Protein AF-A0A3S5ARD5-F1 (afdb_monomer)

Solvent-accessible surface area (backbone atoms only — not comparable to full-atom values): 13405 Å² total; per-residue (Å²): 135,85,82,78,73,79,81,74,81,62,77,73,68,58,65,66,54,53,50,47,58,31,56,73,57,83,89,44,84,92,66,52,84,82,78,75,82,65,41,85,52,69,66,63,54,49,28,42,64,69,63,38,54,71,58,52,51,53,54,30,70,78,40,63,69,52,39,75,36,33,35,54,47,79,44,77,78,36,85,78,63,41,27,34,43,33,42,39,22,26,59,50,38,49,14,44,74,58,67,28,58,68,46,34,48,52,34,47,77,70,63,33,62,57,70,47,63,25,36,43,33,42,39,34,52,43,101,84,52,44,48,38,39,36,41,35,39,33,38,31,57,51,40,52,40,57,41,64,74,72,48,57,70,65,61,43,49,51,45,51,48,49,41,53,79,63,68,60,66,53,69,48,63,45,60,35,40,39,34,43,24,30,40,93,53,78,71,45,61,48,79,47,80,25,76,17,45,59,54,46,31,52,59,56,41,67,74,48,60,78,87,55,31,63,61,49,53,51,51,51,51,53,49,59,65,26,57,80,73,72,42,58,70,63,65,66,73,74,114

pLDDT: mean 87.44, std 14.21, range [32.16, 97.94]

Foldseek 3Di:
DDPPPPPPPPPPDDVVVVVCVLQVDDDDPVFDDDDDDADADVPLLVCLLVVVLVVVVVVCVVPVCLLLGWYKDKDWPDVVQTKIKMKIDGQLLSNLLSLPLNSNLSSLVSPRDQQRKMWIWIWTQDPPFGIKIKIKIWGSLLSLLVCLVPPDLVSSLSSLVSCLVSVDDQQDKIKMKIWMGIPPDHIHIDIDIDRGNLSSSLVSLVPDPPVCSVVSNVSSVVSVVCSVVVNSVVVVVVD

Secondary structure (DSSP, 8-state):
--------------HHHHHHHHH-S---TTTS--PPPEE--HHHHHHHHTT-HHHHHHHHHH-GGGGT-EEEEEEEEEETTEEEEEEEE-HHHHHHHTT-HHHHHHHHHTT--TTSEEEEEEEEEETTTEEEEEEEEEEGGGGHHHHHHHS-HHHHHHHHHHHHHTT--TTS-EEEEEEEEESSSPPEEEEEEESSHHHHHHHHHTTS-TTTHHHHHHHHHHHHHHHHTT-GGGGTTT-

Structure (mmCIF, N/CA/C/O backbone):
data_AF-A0A3S5ARD5-F1
#
_entry.id   AF-A0A3S5ARD5-F1
#
loop_
_atom_site.group_PDB
_atom_site.id
_atom_site.type_symbol
_atom_site.label_atom_id
_atom_site.label_alt_id
_atom_site.label_comp_id
_atom_site.label_asym_id
_atom_site.label_entity_id
_atom_site.label_seq_id
_atom_site.pdbx_PDB_ins_code
_atom_site.Cartn_x
_atom_site.Cartn_y
_atom_site.Cartn_z
_atom_site.occupancy
_atom_site.B_iso_or_equiv
_atom_site.auth_seq_id
_atom_site.auth_comp_id
_atom_site.auth_asym_id
_atom_site.auth_atom_id
_atom_site.pdbx_PDB_model_num
ATOM 1 N N . MET A 1 1 ? -17.464 29.770 -29.093 1.00 32.81 1 MET A N 1
ATOM 2 C CA . MET A 1 1 ? -16.137 29.216 -29.424 1.00 32.81 1 MET A CA 1
ATOM 3 C C . MET A 1 1 ? -15.851 28.100 -28.438 1.00 32.81 1 MET A C 1
ATOM 5 O O . MET A 1 1 ? -15.534 28.380 -27.293 1.00 32.81 1 MET A O 1
ATOM 9 N N . ALA A 1 2 ? -16.093 26.855 -28.845 1.00 32.97 2 ALA A N 1
ATOM 10 C CA . ALA A 1 2 ? -15.726 25.688 -28.056 1.00 32.97 2 ALA A CA 1
ATOM 11 C C . ALA A 1 2 ? -14.241 25.420 -28.314 1.00 32.97 2 ALA A C 1
ATOM 13 O O . ALA A 1 2 ? -13.873 25.007 -29.413 1.00 32.97 2 ALA A O 1
ATOM 14 N N . SER A 1 3 ? -13.385 25.718 -27.339 1.00 32.53 3 SER A N 1
ATOM 15 C CA . SER A 1 3 ? -12.008 25.238 -27.344 1.00 32.53 3 SER A CA 1
ATOM 16 C C . SER A 1 3 ? -12.061 23.727 -27.149 1.00 32.53 3 SER A C 1
ATOM 18 O O . SER A 1 3 ? -12.238 23.209 -26.049 1.00 32.53 3 SER A O 1
ATOM 20 N N . HIS A 1 4 ? -11.996 23.024 -28.274 1.00 33.12 4 HIS A N 1
ATOM 21 C CA . HIS A 1 4 ? -11.805 21.591 -28.350 1.00 33.12 4 HIS A CA 1
ATOM 22 C C . HIS A 1 4 ? -10.508 21.267 -27.597 1.00 33.12 4 HIS A C 1
ATOM 24 O O . HIS A 1 4 ? -9.418 21.514 -28.103 1.00 33.12 4 HIS A O 1
ATOM 30 N N . ILE A 1 5 ? -10.622 20.802 -26.349 1.00 35.12 5 ILE A N 1
ATOM 31 C CA . ILE A 1 5 ? -9.492 20.213 -25.632 1.00 35.12 5 ILE A CA 1
ATOM 32 C C . ILE A 1 5 ? -9.172 18.940 -26.415 1.00 35.12 5 ILE A C 1
ATOM 34 O O . ILE A 1 5 ? -10.041 18.063 -26.480 1.00 35.12 5 ILE A O 1
ATOM 38 N N . PRO A 1 6 ? -7.997 18.822 -27.054 1.00 32.91 6 PRO A N 1
ATOM 39 C CA . PRO A 1 6 ? -7.652 17.600 -27.743 1.00 32.91 6 PRO A CA 1
ATOM 40 C C . PRO A 1 6 ? -7.584 16.508 -26.686 1.00 32.91 6 PRO A C 1
ATOM 42 O O . PRO A 1 6 ? -6.733 16.517 -25.797 1.00 32.91 6 PRO A O 1
ATOM 45 N N . VAL A 1 7 ? -8.510 15.564 -26.779 1.00 40.81 7 VAL A N 1
ATOM 46 C CA . VAL A 1 7 ? -8.371 14.258 -26.158 1.00 40.81 7 VAL A CA 1
ATOM 47 C C . VAL A 1 7 ? -7.257 13.556 -26.929 1.00 40.81 7 VAL A C 1
ATOM 49 O O . VAL A 1 7 ? -7.507 12.766 -27.833 1.00 40.81 7 VAL A O 1
ATOM 52 N N . THR A 1 8 ? -6.000 13.849 -26.602 1.00 32.16 8 THR A N 1
ATOM 53 C CA . THR A 1 8 ? -4.888 12.961 -26.943 1.00 32.16 8 THR A CA 1
ATOM 54 C C . THR A 1 8 ? -4.911 11.813 -25.943 1.00 32.16 8 THR A C 1
ATOM 56 O O . THR A 1 8 ? -4.085 11.720 -25.041 1.00 32.16 8 THR A O 1
ATOM 59 N N . HIS A 1 9 ? -5.923 10.951 -26.086 1.00 35.69 9 HIS A N 1
ATOM 60 C CA . HIS A 1 9 ? -5.897 9.586 -25.578 1.00 35.69 9 HIS A CA 1
ATOM 61 C C . HIS A 1 9 ? -4.819 8.838 -26.368 1.00 35.69 9 HIS A C 1
ATOM 63 O O . HIS A 1 9 ? -5.089 8.142 -27.340 1.00 35.69 9 HIS A O 1
ATOM 69 N N . ILE A 1 10 ? -3.575 8.997 -25.949 1.00 35.94 10 ILE A N 1
ATOM 70 C CA . ILE A 1 10 ? -2.625 7.901 -26.019 1.00 35.94 10 ILE A CA 1
ATOM 71 C C . ILE A 1 10 ? -2.417 7.583 -24.545 1.00 35.94 10 ILE A C 1
ATOM 73 O O . ILE A 1 10 ? -1.788 8.390 -23.860 1.00 35.94 10 ILE A O 1
ATOM 77 N N . PRO A 1 11 ? -3.021 6.507 -23.996 1.00 43.03 11 PRO A N 1
ATOM 78 C CA . PRO A 1 11 ? -2.524 5.984 -22.738 1.00 43.03 11 PRO A CA 1
ATOM 79 C C . PRO A 1 11 ? -1.036 5.814 -22.969 1.00 43.03 11 PRO A C 1
ATOM 81 O O . PRO A 1 11 ? -0.635 5.139 -23.922 1.00 43.03 11 PRO A O 1
ATOM 84 N N . TRP A 1 12 ? -0.246 6.512 -22.168 1.00 45.81 12 TRP A N 1
ATOM 85 C CA . TRP A 1 12 ? 1.164 6.239 -22.108 1.00 45.81 12 TRP A CA 1
ATOM 86 C C . TRP A 1 12 ? 1.373 4.734 -22.046 1.00 45.81 12 TRP A C 1
ATOM 88 O O . TRP A 1 12 ? 0.593 4.001 -21.430 1.00 45.81 12 TRP A O 1
ATOM 98 N N . SER A 1 13 ? 2.338 4.326 -22.858 1.00 53.84 13 SER A N 1
ATOM 99 C CA . SER A 1 13 ? 2.822 2.981 -23.095 1.00 53.84 13 SER A CA 1
ATOM 100 C C . SER A 1 13 ? 2.537 2.049 -21.928 1.00 53.84 13 SER A C 1
ATOM 102 O O . SER A 1 13 ? 2.761 2.382 -20.766 1.00 53.84 13 SER A O 1
ATOM 104 N N . ASN A 1 14 ? 2.009 0.866 -22.253 1.00 74.19 14 ASN A N 1
ATOM 105 C CA . ASN A 1 14 ? 1.786 -0.195 -21.283 1.00 74.19 14 ASN A CA 1
ATOM 106 C C . ASN A 1 14 ? 3.002 -0.247 -20.343 1.00 74.19 14 ASN A C 1
ATOM 108 O O . ASN A 1 14 ? 4.120 -0.416 -20.824 1.00 74.19 14 ASN A O 1
ATOM 112 N N . VAL A 1 15 ? 2.806 -0.055 -19.034 1.00 82.62 15 VAL A N 1
ATOM 113 C CA . VAL A 1 15 ? 3.904 0.028 -18.054 1.00 82.62 15 VAL A CA 1
ATOM 114 C C . VAL A 1 15 ? 4.835 -1.173 -18.199 1.00 82.62 15 VAL A C 1
ATOM 116 O O . VAL A 1 15 ? 6.051 -1.046 -18.092 1.00 82.62 15 VAL A O 1
ATOM 119 N N . HIS A 1 16 ? 4.277 -2.332 -18.554 1.00 86.62 16 HIS A N 1
ATOM 120 C CA . HIS A 1 16 ? 5.038 -3.537 -18.869 1.00 86.62 16 HIS A CA 1
ATOM 121 C C . HIS A 1 16 ? 5.975 -3.375 -20.071 1.00 86.62 16 HIS A C 1
ATOM 123 O O . HIS A 1 16 ? 7.103 -3.857 -20.024 1.00 86.62 16 HIS A O 1
ATOM 129 N N . GLN A 1 17 ? 5.540 -2.693 -21.133 1.00 86.19 17 GLN A N 1
ATOM 130 C CA . GLN A 1 17 ? 6.369 -2.380 -22.300 1.00 86.19 17 GLN A CA 1
ATOM 131 C C . GLN A 1 17 ? 7.499 -1.411 -21.941 1.00 86.19 17 GLN A C 1
ATOM 133 O O . GLN A 1 17 ? 8.633 -1.666 -22.329 1.00 86.19 17 GLN A O 1
ATOM 138 N N . GLU A 1 18 ? 7.231 -0.356 -21.167 1.00 85.12 18 GLU A N 1
ATOM 139 C CA . GLU A 1 18 ? 8.267 0.594 -20.720 1.00 85.12 18 GLU A CA 1
ATOM 140 C C . GLU A 1 18 ? 9.302 -0.063 -19.809 1.00 85.12 18 GLU A C 1
ATOM 142 O O . GLU A 1 18 ? 10.505 0.158 -19.959 1.00 85.12 18 GLU A O 1
ATOM 147 N N . ILE A 1 19 ? 8.847 -0.914 -18.889 1.00 88.94 19 ILE A N 1
ATOM 148 C CA . ILE A 1 19 ? 9.723 -1.695 -18.016 1.00 88.94 19 ILE A CA 1
ATOM 149 C C . ILE A 1 19 ? 10.565 -2.661 -18.854 1.00 88.94 19 ILE A C 1
ATOM 151 O O . ILE A 1 19 ? 11.777 -2.736 -18.663 1.00 88.94 19 ILE A O 1
ATOM 155 N N . ALA A 1 20 ? 9.957 -3.383 -19.801 1.00 88.00 20 ALA A N 1
ATOM 156 C CA . ALA A 1 20 ? 10.676 -4.310 -20.674 1.00 88.00 20 ALA A CA 1
ATOM 157 C C . ALA A 1 20 ? 11.699 -3.581 -21.560 1.00 88.00 20 ALA A C 1
ATOM 159 O O . ALA A 1 20 ? 12.845 -4.021 -21.687 1.00 88.00 20 ALA A O 1
ATOM 160 N N . PHE A 1 21 ? 11.314 -2.431 -22.116 1.00 86.19 21 PHE A N 1
ATOM 161 C CA . PHE A 1 21 ? 12.202 -1.568 -22.880 1.00 86.19 21 PHE A CA 1
ATOM 162 C C . PHE A 1 21 ? 13.372 -1.087 -22.017 1.00 86.19 21 PHE A C 1
ATOM 164 O O . PHE A 1 21 ? 14.526 -1.322 -22.374 1.00 86.19 21 PHE A O 1
ATOM 171 N N . SER A 1 22 ? 13.107 -0.511 -20.846 1.00 86.50 22 SER A N 1
ATOM 172 C CA . SER A 1 22 ? 14.145 0.003 -19.942 1.00 86.50 22 SER A CA 1
ATOM 173 C C . SER A 1 22 ? 15.067 -1.100 -19.418 1.00 86.50 22 SER A C 1
ATOM 175 O O . SER A 1 22 ? 16.264 -0.874 -19.264 1.00 86.50 22 SER A O 1
ATOM 177 N N . ARG A 1 23 ? 14.550 -2.321 -19.222 1.00 88.19 23 ARG A N 1
ATOM 178 C CA . ARG A 1 23 ? 15.345 -3.493 -18.824 1.00 88.19 23 ARG A CA 1
ATOM 179 C C . ARG A 1 23 ? 16.340 -3.916 -19.904 1.00 88.19 23 ARG A C 1
ATOM 181 O O . ARG A 1 23 ? 17.471 -4.257 -19.587 1.00 88.19 23 ARG A O 1
ATOM 188 N N . GLY A 1 24 ? 15.916 -3.938 -21.169 1.00 85.75 24 GLY A N 1
ATOM 189 C CA . GLY A 1 24 ? 16.772 -4.264 -22.319 1.00 85.75 24 GLY A CA 1
ATOM 190 C C . GLY A 1 24 ? 17.384 -5.661 -22.362 1.00 85.75 24 GLY A C 1
ATOM 191 O O . GLY A 1 24 ? 18.254 -5.915 -23.191 1.00 85.75 24 GLY A O 1
ATOM 192 N N . ARG A 1 25 ? 16.888 -6.564 -21.518 1.00 88.81 25 ARG A N 1
ATOM 193 C CA . ARG A 1 25 ? 17.174 -7.999 -21.507 1.00 88.81 25 ARG A CA 1
ATOM 194 C C . ARG A 1 25 ? 15.902 -8.770 -21.155 1.00 88.81 25 ARG A C 1
ATOM 196 O O . ARG A 1 25 ? 14.906 -8.172 -20.738 1.00 88.81 25 ARG A O 1
ATOM 203 N N . GLU A 1 26 ? 15.959 -10.089 -21.282 1.00 89.06 26 GLU A N 1
ATOM 204 C CA . GLU A 1 26 ? 14.899 -10.981 -20.808 1.00 89.06 26 GLU A CA 1
ATOM 205 C C . GLU A 1 26 ? 14.661 -10.829 -19.297 1.00 89.06 26 GLU A C 1
ATOM 207 O O . GLU A 1 26 ? 15.547 -10.406 -18.545 1.00 89.06 26 GLU A O 1
ATOM 212 N N . PHE A 1 27 ? 13.434 -11.132 -18.871 1.00 89.69 27 PHE A N 1
ATOM 213 C CA . PHE A 1 27 ? 13.030 -11.101 -17.468 1.00 89.69 27 PHE A CA 1
ATOM 214 C C . PHE A 1 27 ? 13.767 -12.186 -16.673 1.00 89.69 27 PHE A C 1
ATOM 216 O O . PHE A 1 27 ? 13.851 -13.328 -17.113 1.00 89.69 27 PHE A O 1
ATOM 223 N N . ASN A 1 28 ? 14.278 -11.827 -15.501 1.00 89.62 28 ASN A N 1
ATOM 224 C CA . ASN A 1 28 ? 14.911 -12.735 -14.555 1.00 89.62 28 ASN A CA 1
ATOM 225 C C . ASN A 1 28 ? 14.084 -12.755 -13.264 1.00 89.62 28 ASN A C 1
ATOM 227 O O . ASN A 1 28 ? 14.083 -11.772 -12.528 1.00 89.62 28 ASN A O 1
ATOM 231 N N . GLU A 1 29 ? 13.423 -13.877 -12.983 1.00 86.81 29 GLU A N 1
ATOM 232 C CA . GLU A 1 29 ? 12.551 -14.067 -11.813 1.00 86.81 29 GLU A CA 1
ATOM 233 C C . GLU A 1 29 ? 13.253 -13.850 -10.462 1.00 86.81 29 GLU A C 1
ATOM 235 O O . GLU A 1 29 ? 12.607 -13.440 -9.499 1.00 86.81 29 GLU A O 1
ATOM 240 N N . GLU A 1 30 ? 14.566 -14.076 -10.379 1.00 83.88 30 GLU A N 1
ATOM 241 C CA . GLU A 1 30 ? 15.331 -13.917 -9.137 1.00 83.88 30 GLU A CA 1
ATOM 242 C C . GLU A 1 30 ? 15.678 -12.452 -8.838 1.00 83.88 30 GLU A C 1
ATOM 244 O O . GLU A 1 30 ? 15.882 -12.080 -7.681 1.00 83.88 30 GLU A O 1
ATOM 249 N N . MET A 1 31 ? 15.755 -11.608 -9.872 1.00 84.62 31 MET A N 1
ATOM 250 C CA . MET A 1 31 ? 16.228 -10.223 -9.762 1.00 84.62 31 MET A CA 1
ATOM 251 C C . MET A 1 31 ? 15.124 -9.194 -10.008 1.00 84.62 31 MET A C 1
ATOM 253 O O . MET A 1 31 ? 15.117 -8.133 -9.382 1.00 84.62 31 MET A O 1
ATOM 257 N N . ASP A 1 32 ? 14.226 -9.470 -10.950 1.00 91.38 32 ASP A N 1
ATOM 258 C CA . ASP A 1 32 ? 13.283 -8.495 -11.474 1.00 91.38 32 ASP A CA 1
ATOM 259 C C . ASP A 1 32 ? 11.969 -8.491 -10.692 1.00 91.38 32 ASP A C 1
ATOM 261 O O . ASP A 1 32 ? 11.397 -9.525 -10.347 1.00 91.38 32 ASP A O 1
ATOM 265 N N . ILE A 1 33 ? 11.443 -7.291 -10.458 1.00 94.38 33 ILE A N 1
ATOM 266 C CA . ILE A 1 33 ? 10.122 -7.120 -9.865 1.00 94.38 33 ILE A CA 1
ATOM 267 C C . ILE A 1 33 ? 9.074 -7.360 -10.958 1.00 94.38 33 ILE A C 1
ATOM 269 O O . ILE A 1 33 ? 8.995 -6.624 -11.947 1.00 94.38 33 ILE A O 1
ATOM 273 N N . ALA A 1 34 ? 8.253 -8.393 -10.772 1.00 91.88 34 ALA A N 1
ATOM 274 C CA . ALA A 1 34 ? 7.089 -8.657 -11.609 1.00 91.88 34 ALA A CA 1
ATOM 275 C C . ALA A 1 34 ? 5.940 -7.722 -11.210 1.00 91.88 34 ALA A C 1
ATOM 277 O O . ALA A 1 34 ? 5.278 -7.931 -10.195 1.00 91.88 34 ALA A O 1
ATOM 278 N N . VAL A 1 35 ? 5.694 -6.688 -12.013 1.00 92.88 35 VAL A N 1
ATOM 279 C CA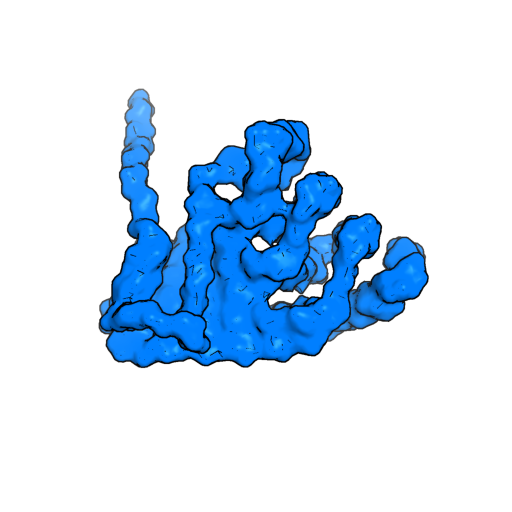 . VAL A 1 35 ? 4.502 -5.844 -11.854 1.00 92.88 35 VAL A CA 1
ATOM 280 C C . VAL A 1 35 ? 3.263 -6.674 -12.228 1.00 92.88 35 VAL A C 1
ATOM 282 O O . VAL A 1 35 ? 3.302 -7.395 -13.224 1.00 92.88 35 VAL A O 1
ATOM 285 N N . PRO A 1 36 ? 2.160 -6.622 -11.467 1.00 93.44 36 PRO A N 1
ATOM 286 C CA . PRO A 1 36 ? 0.968 -7.409 -11.758 1.00 93.44 36 PRO A CA 1
ATOM 287 C C . PRO A 1 36 ? 0.167 -6.829 -12.930 1.00 93.44 36 PRO A C 1
ATOM 289 O O . PRO A 1 36 ? 0.335 -5.678 -13.338 1.00 93.44 36 PRO A O 1
ATOM 292 N N . ASN A 1 37 ? -0.776 -7.618 -13.446 1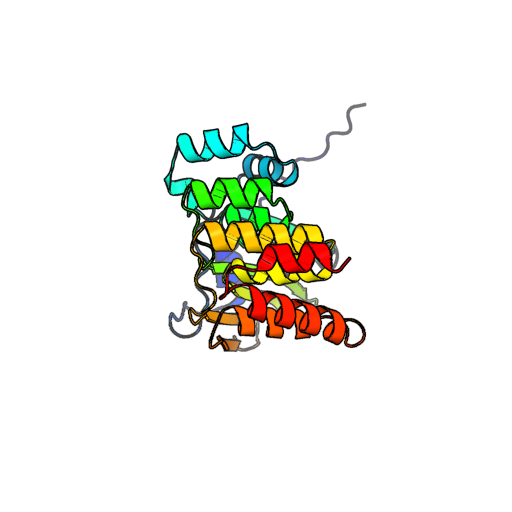.00 92.19 37 ASN A N 1
ATOM 293 C CA . ASN A 1 37 ? -1.820 -7.091 -14.325 1.00 92.19 37 ASN A CA 1
ATOM 294 C C . ASN A 1 37 ? -2.730 -6.144 -13.541 1.00 92.19 37 ASN A C 1
ATOM 296 O O . ASN A 1 37 ? -3.147 -6.464 -12.429 1.00 92.19 37 ASN A O 1
ATOM 300 N N . TYR A 1 38 ? -3.076 -5.011 -14.146 1.00 93.94 38 TYR A N 1
ATOM 301 C CA . TYR A 1 38 ? -3.842 -3.949 -13.502 1.00 93.94 38 TYR A CA 1
ATOM 302 C C . TYR A 1 38 ? -5.006 -3.469 -14.372 1.00 93.94 38 TYR A C 1
ATOM 304 O O . TYR A 1 38 ? -5.017 -3.633 -15.592 1.00 93.94 38 TYR A O 1
ATOM 312 N N . LEU A 1 39 ? -5.989 -2.844 -13.726 1.00 92.19 39 LEU A N 1
ATOM 313 C CA . LEU A 1 39 ? -7.115 -2.174 -14.363 1.00 92.19 39 LEU A CA 1
ATOM 314 C C . LEU A 1 39 ? -6.939 -0.656 -14.321 1.00 92.19 39 LEU A C 1
ATOM 316 O O . LEU A 1 39 ? -6.492 -0.087 -13.326 1.00 92.19 39 LEU A O 1
ATOM 320 N N . VAL A 1 40 ? -7.363 0.016 -15.389 1.00 92.00 40 VAL A N 1
ATOM 321 C CA . VAL A 1 40 ? -7.468 1.478 -15.424 1.00 92.00 40 VAL A CA 1
ATOM 322 C C . VAL A 1 40 ? -8.932 1.852 -15.220 1.00 92.00 40 VAL A C 1
ATOM 324 O O . VAL A 1 40 ? -9.706 1.930 -16.170 1.00 92.00 40 VAL A O 1
ATOM 327 N N . ASP A 1 41 ? -9.322 2.075 -13.967 1.00 93.50 41 ASP A N 1
ATOM 328 C CA . ASP A 1 41 ? -10.678 2.498 -13.610 1.00 93.50 41 ASP A CA 1
ATOM 329 C C . ASP A 1 41 ? -10.618 3.712 -12.679 1.00 93.50 41 ASP A C 1
ATOM 331 O O . ASP A 1 41 ? -10.617 3.614 -11.455 1.00 93.50 41 ASP A O 1
ATOM 335 N N . ARG A 1 42 ? -10.564 4.909 -13.269 1.00 91.88 42 ARG A N 1
ATOM 336 C CA . ARG A 1 42 ? -10.497 6.155 -12.490 1.00 91.88 42 ARG A CA 1
ATOM 337 C C . ARG A 1 42 ? -11.766 6.421 -11.676 1.00 91.88 42 ARG A C 1
ATOM 339 O O . ARG A 1 42 ? -11.710 7.201 -10.731 1.00 91.88 42 ARG A O 1
ATOM 346 N N . ARG A 1 43 ? -12.909 5.813 -12.022 1.00 95.56 43 ARG A N 1
ATOM 347 C CA . ARG A 1 43 ? -14.183 6.071 -11.330 1.00 95.56 43 ARG A CA 1
ATOM 348 C C . ARG A 1 43 ? -14.195 5.430 -9.953 1.00 95.56 43 ARG A C 1
ATOM 350 O O . ARG A 1 43 ? -14.601 6.088 -8.997 1.00 95.56 43 ARG A O 1
ATOM 357 N N . ILE A 1 44 ? -13.728 4.185 -9.840 1.00 97.25 44 ILE A N 1
ATOM 358 C CA . ILE A 1 44 ? -13.610 3.537 -8.529 1.00 97.25 44 ILE A CA 1
ATOM 359 C C . ILE A 1 44 ? -12.567 4.246 -7.658 1.00 97.25 44 ILE A C 1
ATOM 361 O O . ILE A 1 44 ? -12.847 4.513 -6.494 1.00 97.25 44 ILE A O 1
ATOM 365 N N . LEU A 1 45 ? -11.436 4.678 -8.232 1.00 97.12 45 LEU A N 1
ATOM 366 C CA . LEU A 1 45 ? -10.419 5.433 -7.488 1.00 97.12 45 LEU A CA 1
ATOM 367 C C . LEU A 1 45 ? -10.947 6.786 -6.987 1.00 97.12 45 LEU A C 1
ATOM 369 O O . LEU A 1 45 ? -10.800 7.096 -5.808 1.00 97.12 45 LEU A O 1
ATOM 373 N N . LYS A 1 46 ? -11.651 7.552 -7.833 1.00 96.81 46 LYS A N 1
ATOM 374 C CA . LYS A 1 46 ? -12.329 8.788 -7.401 1.00 96.81 46 LYS A CA 1
ATOM 375 C C . LYS A 1 46 ? -13.411 8.534 -6.355 1.00 96.81 46 LYS A C 1
ATOM 377 O O . LYS A 1 46 ? -13.614 9.366 -5.481 1.00 96.81 46 LYS A O 1
ATOM 382 N N . SER A 1 47 ? -14.097 7.396 -6.421 1.00 97.56 47 SER A N 1
ATOM 383 C CA . SER A 1 47 ? -15.088 7.034 -5.403 1.00 97.56 47 SER A CA 1
ATOM 384 C C . SER A 1 47 ? -14.439 6.792 -4.042 1.00 97.56 47 SER A C 1
ATOM 386 O O . SER A 1 47 ? -15.042 7.144 -3.037 1.00 97.56 47 SER A O 1
ATOM 388 N N . ILE A 1 48 ? -13.214 6.259 -3.997 1.00 97.62 48 ILE A N 1
ATOM 389 C CA . ILE A 1 48 ? -12.429 6.153 -2.758 1.00 97.62 48 ILE A CA 1
ATOM 390 C C . ILE A 1 48 ? -11.996 7.539 -2.271 1.00 97.62 48 ILE A C 1
ATOM 392 O O . ILE A 1 48 ? -12.220 7.862 -1.111 1.00 97.62 48 ILE A O 1
ATOM 396 N N . GLU A 1 49 ? -11.429 8.366 -3.153 1.00 95.62 49 GLU A N 1
ATOM 397 C CA . GLU A 1 49 ? -10.964 9.724 -2.818 1.00 95.62 49 GLU A CA 1
ATOM 398 C C . GLU A 1 49 ? -12.075 10.604 -2.224 1.00 95.62 49 GLU A C 1
ATOM 400 O O . GLU A 1 49 ? -11.832 11.368 -1.297 1.00 95.62 49 GLU A O 1
ATOM 405 N N . PHE A 1 50 ? -13.304 10.477 -2.733 1.00 96.31 50 PHE A N 1
ATOM 406 C CA . PHE A 1 50 ? -14.471 11.222 -2.252 1.00 96.31 50 PHE A CA 1
ATOM 407 C C . PHE A 1 50 ? -15.354 10.432 -1.272 1.00 96.31 50 PHE A C 1
ATOM 409 O O . PHE A 1 50 ? -16.485 10.839 -1.011 1.00 96.31 50 PHE A O 1
ATOM 416 N N . THR A 1 51 ? -14.878 9.292 -0.760 1.00 94.06 51 THR A N 1
ATOM 417 C CA . THR A 1 51 ? -15.580 8.454 0.231 1.00 94.06 51 THR A CA 1
ATOM 418 C C . THR A 1 51 ? -17.017 8.077 -0.191 1.00 94.06 51 THR A C 1
ATOM 420 O O . THR A 1 51 ? -17.942 7.990 0.615 1.00 94.06 51 THR A O 1
ATOM 423 N N . ASN A 1 52 ? -17.240 7.805 -1.480 1.00 97.38 52 ASN A N 1
ATOM 424 C CA . ASN A 1 52 ? -18.501 7.262 -1.991 1.00 97.38 52 ASN A CA 1
ATOM 425 C C . ASN A 1 52 ? -18.575 5.744 -1.743 1.00 97.38 52 ASN A C 1
ATOM 427 O O . ASN A 1 52 ? -18.422 4.924 -2.654 1.00 97.38 52 ASN A O 1
ATOM 431 N N . LEU A 1 53 ? -18.808 5.380 -0.481 1.00 97.81 53 LEU A N 1
ATOM 432 C CA . LEU A 1 53 ? -18.805 3.997 0.006 1.00 97.81 53 LEU A CA 1
ATOM 433 C C . LEU A 1 53 ? -19.825 3.106 -0.712 1.00 97.81 53 LEU A C 1
ATOM 435 O O . LEU A 1 53 ? -19.512 1.967 -1.048 1.00 97.81 53 LEU A O 1
ATOM 439 N N . ALA A 1 54 ? -21.010 3.641 -1.022 1.00 97.88 54 ALA A N 1
ATOM 440 C CA . ALA A 1 54 ? -22.062 2.902 -1.717 1.00 97.88 54 ALA A CA 1
ATOM 441 C C . ALA A 1 54 ? -21.620 2.450 -3.118 1.00 97.88 54 ALA A C 1
ATOM 443 O O . ALA A 1 54 ? -21.923 1.333 -3.543 1.00 97.88 54 ALA A O 1
ATOM 444 N N . TYR A 1 55 ? -20.871 3.297 -3.835 1.00 97.94 55 TYR A N 1
ATOM 445 C CA . TYR A 1 55 ? -20.310 2.914 -5.127 1.00 97.94 55 TYR A CA 1
ATOM 446 C C . TYR A 1 55 ? -19.236 1.833 -4.972 1.00 97.94 55 TYR A C 1
ATOM 448 O O . TYR A 1 55 ? -19.248 0.865 -5.731 1.00 97.94 55 TYR A O 1
ATOM 456 N N . ILE A 1 56 ? -18.336 1.970 -3.989 1.00 97.94 56 ILE A N 1
ATOM 457 C CA . ILE A 1 56 ? -17.261 0.997 -3.728 1.00 97.94 56 ILE A CA 1
ATOM 458 C C . ILE A 1 56 ? -17.852 -0.377 -3.402 1.00 97.94 56 ILE A C 1
ATOM 460 O O . ILE A 1 56 ? -17.492 -1.373 -4.029 1.00 97.94 56 ILE A O 1
ATOM 464 N N . GLU A 1 57 ? -18.811 -0.425 -2.478 1.00 97.75 57 GLU A N 1
ATOM 465 C CA . GLU A 1 57 ? -19.485 -1.657 -2.078 1.00 97.75 57 GLU A CA 1
ATOM 466 C C . GLU A 1 57 ? -20.207 -2.305 -3.265 1.00 97.75 57 GLU A C 1
ATOM 468 O O . GLU A 1 57 ? -20.012 -3.488 -3.547 1.00 97.75 57 GLU A O 1
ATOM 473 N N . ALA A 1 58 ? -20.989 -1.532 -4.028 1.00 97.62 58 ALA A N 1
ATOM 474 C CA . ALA A 1 58 ? -21.675 -2.042 -5.213 1.00 97.62 58 ALA A CA 1
ATOM 475 C C . ALA A 1 58 ? -20.693 -2.549 -6.284 1.00 97.62 58 ALA A C 1
ATOM 477 O O . ALA A 1 58 ? -20.981 -3.531 -6.974 1.00 97.62 58 ALA A O 1
ATOM 478 N N . TYR A 1 59 ? -19.538 -1.898 -6.432 1.00 97.12 59 TYR A N 1
ATOM 479 C CA . TYR A 1 59 ? -18.494 -2.278 -7.378 1.00 97.12 59 TYR A CA 1
ATOM 480 C C . TYR A 1 59 ? -17.853 -3.624 -7.020 1.00 97.12 59 TYR A C 1
ATOM 482 O O . TYR A 1 59 ? -17.718 -4.489 -7.890 1.00 97.12 59 TYR A O 1
ATOM 490 N N . VAL A 1 60 ? -17.507 -3.830 -5.745 1.00 96.50 60 VAL A N 1
ATOM 491 C CA . VAL A 1 60 ? -16.967 -5.109 -5.255 1.00 96.50 60 VAL A CA 1
ATOM 492 C C . VAL A 1 60 ? -18.049 -6.189 -5.266 1.00 96.50 60 VAL A C 1
ATOM 494 O O . VAL A 1 60 ? -17.797 -7.300 -5.716 1.00 96.50 60 VAL A O 1
ATOM 497 N N . LYS A 1 61 ? -19.295 -5.871 -4.899 1.00 95.44 61 LYS A N 1
ATOM 498 C CA . LYS A 1 61 ? -20.412 -6.829 -4.934 1.00 95.44 61 LYS A CA 1
ATOM 499 C C . LYS A 1 61 ? -20.688 -7.375 -6.338 1.00 95.44 61 LYS A C 1
ATOM 5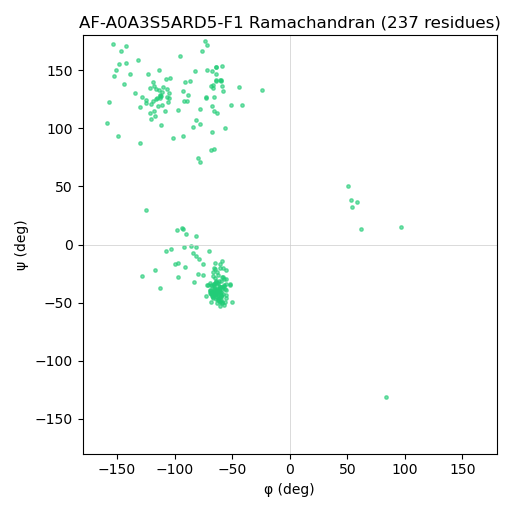01 O O . LYS A 1 61 ? -21.019 -8.548 -6.482 1.00 95.44 61 LYS A O 1
ATOM 506 N N . LYS A 1 62 ? -20.542 -6.546 -7.379 1.00 96.19 62 LYS A N 1
ATOM 507 C CA . LYS A 1 62 ? -20.685 -6.980 -8.783 1.00 96.19 62 LYS A CA 1
ATOM 508 C C . LYS A 1 62 ? -19.602 -7.972 -9.210 1.00 96.19 62 LYS A C 1
ATOM 510 O O . LYS A 1 62 ? -19.871 -8.837 -10.036 1.00 96.19 62 LYS A O 1
ATOM 515 N N . CYS A 1 63 ? -18.386 -7.837 -8.687 1.00 95.62 63 CYS A N 1
ATOM 516 C CA . CYS A 1 63 ? -17.285 -8.753 -8.960 1.00 95.62 63 CYS A CA 1
ATOM 517 C C . CYS A 1 63 ? -16.369 -8.822 -7.728 1.00 95.62 63 CYS A C 1
ATOM 519 O O . CYS A 1 63 ? -15.462 -7.997 -7.610 1.00 95.62 63 CYS A O 1
ATOM 521 N N . PRO A 1 64 ? -16.579 -9.797 -6.820 1.00 94.44 64 PRO A N 1
ATOM 522 C CA . PRO A 1 64 ? -15.849 -9.870 -5.550 1.00 94.44 64 PRO A CA 1
ATOM 523 C C . PRO A 1 64 ? -14.328 -9.922 -5.712 1.00 94.44 64 PRO A C 1
ATOM 525 O O . PRO A 1 64 ? -13.602 -9.362 -4.900 1.00 94.44 64 PRO A O 1
ATOM 528 N N . ALA A 1 65 ? -13.837 -10.494 -6.817 1.00 92.81 65 ALA A N 1
ATOM 529 C CA . ALA A 1 65 ? -12.413 -10.512 -7.152 1.00 92.81 65 ALA A CA 1
ATOM 530 C C . ALA A 1 65 ? -11.784 -9.107 -7.258 1.00 92.81 65 ALA A C 1
ATOM 532 O O . ALA A 1 65 ? -10.570 -8.980 -7.133 1.00 92.81 65 ALA A O 1
ATOM 533 N N . ASN A 1 66 ? -12.579 -8.048 -7.461 1.00 93.88 66 ASN A N 1
ATOM 534 C CA . ASN A 1 66 ? -12.092 -6.667 -7.487 1.00 93.88 66 ASN A CA 1
ATOM 535 C C . ASN A 1 66 ? -11.434 -6.226 -6.171 1.00 93.88 66 ASN A C 1
ATOM 537 O O . ASN A 1 66 ? -10.661 -5.273 -6.193 1.00 93.88 66 ASN A O 1
ATOM 541 N N . VAL A 1 67 ? -11.710 -6.908 -5.055 1.00 94.06 67 VAL A N 1
ATOM 542 C CA . VAL A 1 67 ? -11.115 -6.603 -3.746 1.00 94.06 67 VAL A CA 1
ATOM 543 C C . VAL A 1 67 ? -9.594 -6.823 -3.717 1.00 94.06 67 VAL A C 1
ATOM 545 O O . VAL A 1 67 ? -8.878 -6.070 -3.058 1.00 94.06 67 VAL A O 1
ATOM 548 N N . ASP A 1 68 ? -9.119 -7.799 -4.500 1.00 93.62 68 ASP A N 1
ATOM 549 C CA . ASP A 1 68 ? -7.713 -8.210 -4.614 1.00 93.62 68 ASP A CA 1
ATOM 550 C C . ASP A 1 68 ? -7.083 -7.765 -5.953 1.00 93.62 68 ASP A C 1
ATOM 552 O O . ASP A 1 68 ? -5.884 -7.940 -6.174 1.00 93.62 68 ASP A O 1
ATOM 556 N N . ARG A 1 69 ? -7.861 -7.193 -6.884 1.00 95.56 69 ARG A N 1
ATOM 557 C CA . ARG A 1 69 ? -7.332 -6.715 -8.172 1.00 95.56 69 ARG A CA 1
ATOM 558 C C . ARG A 1 69 ? -6.486 -5.462 -8.004 1.00 95.56 69 ARG A C 1
ATOM 560 O O . ARG A 1 69 ? -6.760 -4.620 -7.158 1.00 95.56 69 ARG A O 1
ATOM 567 N N . TYR A 1 70 ? -5.515 -5.316 -8.897 1.00 96.56 70 TYR A N 1
ATOM 568 C CA . TYR A 1 70 ? -4.680 -4.130 -8.999 1.00 96.56 70 TYR A CA 1
ATOM 569 C C . TYR A 1 70 ? -5.310 -3.064 -9.891 1.00 96.56 70 TYR A C 1
ATOM 571 O O . TYR A 1 70 ? -5.865 -3.364 -10.949 1.00 96.56 70 TYR A O 1
ATOM 579 N N . PHE A 1 71 ? -5.164 -1.811 -9.481 1.00 96.00 71 PHE A N 1
ATOM 580 C CA . PHE A 1 71 ? -5.617 -0.623 -10.189 1.00 96.00 71 PHE A CA 1
ATOM 581 C C . PHE A 1 71 ? -4.438 0.310 -10.424 1.00 96.00 71 PHE A C 1
ATOM 583 O O . PHE A 1 71 ? -3.529 0.381 -9.602 1.00 96.00 71 PHE A O 1
ATOM 590 N N . TYR A 1 72 ? -4.463 1.013 -11.547 1.00 94.62 72 TYR A N 1
ATOM 591 C CA . TYR A 1 72 ? -3.399 1.908 -11.984 1.00 94.62 72 TYR A CA 1
ATOM 592 C C . TYR A 1 72 ? -3.806 3.374 -11.832 1.00 94.62 72 TYR A C 1
ATOM 594 O O . TYR A 1 72 ? -4.890 3.782 -12.267 1.00 94.62 72 TYR A O 1
ATOM 602 N N . LEU A 1 73 ? -2.898 4.173 -11.276 1.00 93.50 73 LEU A N 1
ATOM 603 C CA . LEU A 1 73 ? -2.981 5.627 -11.240 1.00 93.50 73 LEU A CA 1
ATOM 604 C C . LEU A 1 73 ? -1.636 6.234 -11.631 1.00 93.50 73 LEU A C 1
ATOM 606 O O . LEU A 1 73 ? -0.613 5.894 -11.051 1.00 93.50 73 LEU A O 1
ATOM 610 N N . GLU A 1 74 ? -1.659 7.184 -12.557 1.00 91.62 74 GLU A N 1
ATOM 611 C CA . GLU A 1 74 ? -0.484 7.932 -13.001 1.00 91.62 74 GLU A CA 1
ATOM 612 C C . GLU A 1 74 ? -0.644 9.414 -12.688 1.00 91.62 74 GLU A C 1
ATOM 614 O O . GLU A 1 74 ? -1.710 9.996 -12.911 1.00 91.62 74 GLU A O 1
ATOM 619 N N . THR A 1 75 ? 0.434 10.012 -12.184 1.00 90.50 75 THR A N 1
ATOM 620 C CA . THR A 1 75 ? 0.530 11.438 -11.872 1.00 90.50 75 THR A CA 1
ATOM 621 C C . THR A 1 75 ? 1.804 12.011 -12.483 1.00 90.50 75 THR A C 1
ATOM 623 O O . THR A 1 75 ? 2.904 11.604 -12.115 1.00 90.50 75 THR A O 1
ATOM 626 N N . PHE A 1 76 ? 1.673 12.972 -13.398 1.00 86.69 76 PHE A N 1
ATOM 627 C CA . PHE A 1 76 ? 2.821 13.679 -13.971 1.00 86.69 76 PHE A CA 1
ATOM 628 C C . PHE A 1 76 ? 3.423 14.643 -12.949 1.00 86.69 76 PHE A C 1
ATOM 630 O O . PHE A 1 76 ? 2.716 15.479 -12.388 1.00 86.69 76 PHE A O 1
ATOM 637 N N . THR A 1 77 ? 4.730 14.531 -12.727 1.00 86.06 77 THR A N 1
ATOM 638 C CA . THR A 1 77 ? 5.505 15.429 -11.860 1.00 86.06 77 THR A CA 1
ATOM 639 C C . THR A 1 77 ? 6.208 16.520 -12.666 1.00 86.06 77 THR A C 1
ATOM 641 O O . THR A 1 77 ? 6.404 17.622 -12.162 1.00 86.06 77 THR A O 1
ATOM 644 N N . SER A 1 78 ? 6.532 16.254 -13.935 1.00 83.56 78 SER A N 1
ATOM 645 C CA . SER A 1 78 ? 7.072 17.235 -14.878 1.00 83.56 78 SER A CA 1
ATOM 646 C C . SER A 1 78 ? 6.712 16.854 -16.314 1.00 83.56 78 SER A C 1
ATOM 648 O O . SER A 1 78 ? 6.675 15.674 -16.655 1.00 83.56 78 SER A O 1
ATOM 650 N N . LEU A 1 79 ? 6.465 17.854 -17.166 1.00 81.06 79 LEU A N 1
ATOM 651 C CA . LEU A 1 79 ? 6.226 17.656 -18.603 1.00 81.06 79 LEU A CA 1
ATOM 652 C C . LEU A 1 79 ? 7.487 17.867 -19.457 1.00 81.06 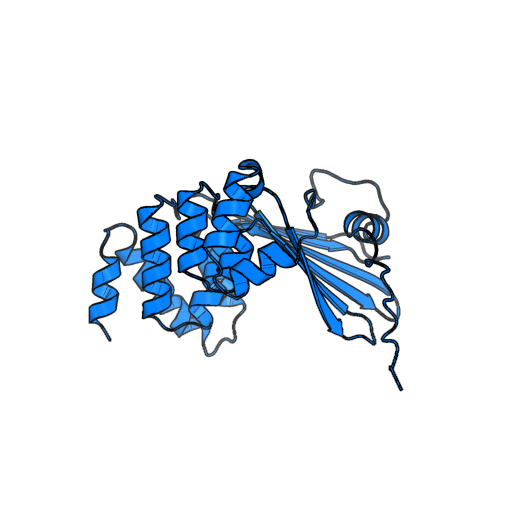79 LEU A C 1
ATOM 654 O O . LEU A 1 79 ? 7.514 17.469 -20.617 1.00 81.06 79 LEU A O 1
ATOM 658 N N . SER A 1 80 ? 8.528 18.500 -18.904 1.00 79.19 80 SER A N 1
ATOM 659 C CA . SER A 1 80 ? 9.787 18.769 -19.610 1.00 79.19 80 SER A CA 1
ATOM 660 C C . SER A 1 80 ? 10.947 19.007 -18.620 1.00 79.19 80 SER A C 1
ATOM 662 O O . SER A 1 80 ? 11.023 20.097 -18.055 1.00 79.19 80 SER A O 1
ATOM 664 N N . PRO A 1 81 ? 11.866 18.038 -18.417 1.00 76.56 81 PRO A N 1
ATOM 665 C CA . PRO A 1 81 ? 11.821 16.682 -18.960 1.00 76.56 81 PRO A CA 1
ATOM 666 C C . PRO A 1 81 ? 10.622 15.922 -18.398 1.00 76.56 81 PRO A C 1
ATOM 668 O O . PRO A 1 81 ? 10.127 16.229 -17.312 1.00 76.56 81 PRO A O 1
ATOM 671 N N . MET A 1 82 ? 10.127 14.958 -19.160 1.00 83.12 82 MET A N 1
ATOM 672 C CA . MET A 1 82 ? 8.928 14.236 -18.781 1.00 83.12 82 MET A CA 1
ATOM 673 C C . MET A 1 82 ? 9.220 13.279 -17.618 1.00 83.12 82 MET A C 1
ATOM 675 O O . MET A 1 82 ? 10.136 12.459 -17.703 1.00 83.12 82 MET A O 1
ATOM 679 N N . ALA A 1 83 ? 8.444 13.395 -16.545 1.00 86.44 83 ALA A N 1
ATOM 680 C CA . ALA A 1 83 ? 8.536 12.552 -15.362 1.00 86.44 83 ALA A CA 1
ATOM 681 C C . ALA A 1 83 ? 7.139 12.287 -14.790 1.00 86.44 83 ALA A C 1
ATOM 683 O O . ALA A 1 83 ? 6.298 13.192 -14.720 1.00 86.44 83 ALA A O 1
ATOM 684 N N . CYS A 1 84 ? 6.886 11.048 -14.380 1.00 90.00 84 CYS A N 1
ATOM 685 C CA . CYS A 1 84 ? 5.639 10.660 -13.741 1.00 90.00 84 CYS A CA 1
ATOM 686 C C . CYS A 1 84 ? 5.870 9.644 -12.622 1.00 90.00 84 CYS A C 1
ATOM 688 O O . CYS A 1 84 ? 6.854 8.903 -12.611 1.00 90.00 84 CYS A O 1
ATOM 690 N N . ASN A 1 85 ? 4.912 9.619 -11.701 1.00 93.44 85 ASN A N 1
ATOM 691 C CA . ASN A 1 85 ? 4.818 8.627 -10.648 1.00 93.44 85 ASN A CA 1
ATOM 692 C C . ASN A 1 85 ? 3.573 7.786 -10.915 1.00 93.44 85 ASN A C 1
ATOM 694 O O . ASN A 1 85 ? 2.466 8.312 -11.080 1.00 93.44 85 ASN A O 1
ATOM 698 N N . ILE A 1 86 ? 3.756 6.477 -10.937 1.00 94.69 86 ILE A N 1
ATOM 699 C CA . ILE A 1 86 ? 2.709 5.493 -11.167 1.00 94.69 86 ILE A CA 1
ATOM 700 C C . ILE A 1 86 ? 2.520 4.689 -9.884 1.00 94.69 86 ILE A C 1
ATOM 702 O O . ILE A 1 86 ? 3.479 4.200 -9.291 1.00 94.69 86 ILE A O 1
ATOM 706 N N . VAL A 1 87 ? 1.268 4.520 -9.472 1.00 96.00 87 VAL A N 1
ATOM 707 C CA . VAL A 1 87 ? 0.879 3.652 -8.361 1.00 96.00 87 VAL A CA 1
ATOM 708 C C . VAL A 1 87 ? 0.032 2.517 -8.909 1.00 96.00 87 VAL A C 1
ATOM 710 O O . VAL A 1 87 ? -0.978 2.752 -9.577 1.00 96.00 87 VAL A O 1
ATOM 713 N N . ILE A 1 88 ? 0.438 1.286 -8.608 1.00 97.06 88 ILE A N 1
ATOM 714 C CA . ILE A 1 88 ? -0.332 0.077 -8.882 1.00 97.06 88 ILE A CA 1
ATOM 715 C C . ILE A 1 88 ? -0.597 -0.625 -7.553 1.00 97.06 88 ILE A C 1
ATOM 717 O O . ILE A 1 88 ? 0.304 -1.192 -6.942 1.00 97.06 88 ILE A O 1
ATOM 721 N N . ALA A 1 89 ? -1.841 -0.583 -7.092 1.00 97.44 89 ALA A N 1
ATOM 722 C CA . ALA A 1 89 ? -2.248 -1.146 -5.806 1.00 97.44 89 ALA A CA 1
ATOM 723 C C . ALA A 1 89 ? -3.672 -1.702 -5.883 1.00 97.44 89 ALA A C 1
ATOM 725 O O . ALA A 1 89 ? -4.404 -1.417 -6.833 1.00 97.44 89 ALA A O 1
ATOM 726 N N . ASN A 1 90 ? -4.084 -2.489 -4.892 1.00 97.00 90 ASN A N 1
ATOM 727 C CA . ASN A 1 90 ? -5.498 -2.826 -4.738 1.00 97.00 90 ASN A CA 1
ATOM 728 C C . ASN A 1 90 ? -6.299 -1.624 -4.206 1.00 97.00 90 ASN A C 1
ATOM 730 O O . ASN A 1 90 ? -5.741 -0.576 -3.868 1.00 97.00 90 ASN A O 1
ATOM 734 N N . LEU A 1 91 ? -7.625 -1.768 -4.124 1.00 97.62 91 LEU A N 1
ATOM 735 C CA . LEU A 1 91 ? -8.496 -0.696 -3.626 1.00 97.62 91 LEU A CA 1
ATOM 736 C C . LEU A 1 91 ? -8.115 -0.250 -2.204 1.00 97.62 91 LEU A C 1
ATOM 738 O O . LEU A 1 91 ? -8.188 0.940 -1.908 1.00 97.62 91 LEU A O 1
ATOM 742 N N . LEU A 1 92 ? -7.665 -1.174 -1.345 1.00 97.62 92 LEU A N 1
ATOM 743 C CA . LEU A 1 92 ? -7.217 -0.853 0.015 1.00 97.62 92 LEU A CA 1
ATOM 744 C C . LEU A 1 92 ? -5.984 0.059 0.003 1.00 97.62 92 LEU A C 1
ATOM 746 O O . LEU A 1 92 ? -5.922 1.013 0.776 1.00 97.62 92 LEU A O 1
ATOM 750 N N . GLY A 1 93 ? -5.035 -0.181 -0.904 1.00 97.25 93 GLY A N 1
ATOM 751 C CA . GLY A 1 93 ? -3.876 0.692 -1.075 1.00 97.25 93 GLY A CA 1
ATOM 752 C C . GLY A 1 93 ? -4.262 2.104 -1.491 1.00 97.25 93 GLY A C 1
ATOM 753 O O . GLY A 1 93 ? -3.744 3.066 -0.929 1.00 97.25 93 GLY A O 1
ATOM 754 N N . PHE A 1 94 ? -5.240 2.254 -2.384 1.00 97.56 94 PHE A N 1
ATOM 755 C CA . PHE A 1 94 ? -5.770 3.578 -2.717 1.00 97.56 94 PHE A CA 1
ATOM 756 C C . PHE A 1 94 ? -6.536 4.223 -1.557 1.00 97.56 94 PHE A C 1
ATOM 758 O O . PHE A 1 94 ? -6.409 5.427 -1.357 1.00 97.56 94 PHE A O 1
ATOM 765 N N . ALA A 1 95 ? -7.271 3.450 -0.753 1.00 97.25 95 ALA A N 1
ATOM 766 C CA . ALA A 1 95 ? -7.938 3.973 0.440 1.00 97.25 95 ALA A CA 1
ATOM 767 C C . ALA A 1 95 ? -6.939 4.520 1.469 1.00 97.25 95 ALA A C 1
ATOM 769 O O . ALA A 1 95 ? -7.164 5.598 2.018 1.00 97.25 95 ALA A O 1
ATOM 770 N N . LEU A 1 96 ? -5.802 3.842 1.664 1.00 96.25 96 LEU A N 1
ATOM 771 C CA . LEU A 1 96 ? -4.708 4.341 2.501 1.00 96.25 96 LEU A CA 1
ATOM 772 C C . LEU A 1 96 ? -4.011 5.557 1.884 1.00 96.25 96 LEU A C 1
ATOM 774 O O . LEU A 1 96 ? -3.755 6.530 2.588 1.00 96.25 96 LEU A O 1
ATOM 778 N N . LEU A 1 97 ? -3.747 5.540 0.573 1.00 94.81 97 LEU A N 1
ATOM 779 C CA . LEU A 1 97 ? -3.113 6.657 -0.136 1.00 94.81 97 LEU A CA 1
ATOM 780 C C . LEU A 1 97 ? -3.949 7.944 -0.045 1.00 94.81 97 LEU A C 1
ATOM 782 O O . LEU A 1 97 ? -3.398 9.028 0.156 1.00 94.81 97 LEU A O 1
ATOM 786 N N . TYR A 1 98 ? -5.272 7.816 -0.167 1.00 95.00 98 TYR A N 1
ATOM 787 C CA . TYR A 1 98 ? -6.231 8.913 -0.017 1.00 95.00 98 TYR A CA 1
ATOM 788 C C . TYR A 1 98 ? -6.655 9.175 1.432 1.00 95.00 98 TYR A C 1
ATOM 790 O O . TYR A 1 98 ? -7.401 10.119 1.670 1.00 95.00 98 TYR A O 1
ATOM 798 N N . ARG A 1 99 ? -6.159 8.386 2.395 1.00 94.31 99 ARG A N 1
ATOM 799 C CA . ARG A 1 99 ? -6.411 8.542 3.838 1.00 94.31 99 ARG A CA 1
ATOM 800 C C . ARG A 1 99 ? -7.900 8.490 4.211 1.00 94.31 99 ARG A C 1
ATOM 802 O O . ARG A 1 99 ? -8.347 9.181 5.118 1.00 94.31 99 ARG A O 1
ATOM 809 N N . SER A 1 100 ? -8.667 7.648 3.519 1.00 94.94 100 SER A N 1
ATOM 810 C CA . SER A 1 100 ? -10.093 7.432 3.792 1.00 94.94 100 SER A CA 1
ATOM 811 C C . SER A 1 100 ? -10.271 6.253 4.753 1.00 94.94 100 SER A C 1
ATOM 813 O O . SER A 1 100 ? -10.318 5.095 4.328 1.00 94.94 100 SER A O 1
ATOM 815 N N . ASN A 1 101 ? -10.356 6.531 6.060 1.00 95.69 101 ASN A N 1
ATOM 816 C CA . ASN A 1 101 ? -10.528 5.502 7.096 1.00 95.69 101 ASN A CA 1
ATOM 817 C C . ASN A 1 101 ? -11.815 4.684 6.885 1.00 95.69 101 ASN A C 1
ATOM 819 O O . ASN A 1 101 ? -11.828 3.472 7.101 1.00 95.69 101 ASN A O 1
ATOM 823 N N . GLU A 1 102 ? -12.892 5.314 6.419 1.00 96.75 102 GLU A N 1
ATOM 824 C CA . GLU A 1 102 ? -14.163 4.649 6.141 1.00 96.75 102 GLU A CA 1
ATOM 825 C C . GLU A 1 102 ? -14.052 3.681 4.961 1.00 96.75 102 GLU A C 1
ATOM 827 O O . GLU A 1 102 ? -14.573 2.564 5.030 1.00 96.75 102 GLU A O 1
ATOM 832 N N . ALA A 1 103 ? -13.335 4.067 3.900 1.00 97.38 103 ALA A N 1
ATOM 833 C CA . ALA A 1 103 ? -13.070 3.173 2.780 1.00 97.38 103 ALA A CA 1
ATOM 834 C C . ALA A 1 103 ? -12.128 2.032 3.186 1.00 97.38 103 ALA A C 1
ATOM 836 O O . ALA A 1 103 ? -12.365 0.894 2.788 1.00 97.38 103 ALA A O 1
ATOM 837 N N . VAL A 1 104 ? -11.109 2.301 4.016 1.00 97.44 104 VAL A N 1
ATOM 838 C CA . VAL A 1 104 ? -10.244 1.257 4.591 1.00 97.44 104 VAL A CA 1
ATOM 839 C C . VAL A 1 104 ? -11.090 0.244 5.357 1.00 97.44 104 VAL A C 1
ATOM 841 O O . VAL A 1 104 ? -11.016 -0.949 5.070 1.00 97.44 104 VAL A O 1
ATOM 844 N N . LYS A 1 105 ? -11.946 0.709 6.274 1.00 97.44 105 LYS A N 1
ATOM 845 C CA . LYS A 1 105 ? -12.833 -0.156 7.058 1.00 97.44 105 LYS A CA 1
ATOM 846 C C . LYS A 1 105 ? -13.723 -1.015 6.160 1.00 97.44 105 LYS A C 1
ATOM 848 O O . LYS A 1 105 ? -13.766 -2.225 6.346 1.00 97.44 105 LYS A O 1
ATOM 853 N N . LEU A 1 106 ? -14.393 -0.409 5.178 1.00 97.62 106 LEU A N 1
ATOM 854 C CA . LEU A 1 106 ? -15.245 -1.131 4.229 1.00 97.62 106 LEU A CA 1
ATOM 855 C C . LEU A 1 106 ? -14.463 -2.189 3.437 1.00 97.62 106 LEU A C 1
ATOM 857 O O . LEU A 1 106 ? -14.931 -3.303 3.243 1.00 97.62 106 LEU A O 1
ATOM 861 N N . LEU A 1 107 ? -13.272 -1.860 2.947 1.00 97.38 107 LEU A N 1
ATOM 862 C CA . LEU A 1 107 ? -12.501 -2.785 2.119 1.00 97.38 107 LEU A CA 1
ATOM 863 C C . LEU A 1 107 ? -11.951 -3.960 2.932 1.00 97.38 107 LEU A C 1
ATOM 865 O O . LEU A 1 107 ? -11.936 -5.085 2.435 1.00 97.38 107 LEU A O 1
ATOM 869 N N . LEU A 1 108 ? -11.578 -3.736 4.194 1.00 96.50 108 LEU A N 1
ATOM 870 C CA . LEU A 1 108 ? -11.195 -4.812 5.110 1.00 96.50 108 LEU A CA 1
ATOM 871 C C . LEU A 1 108 ? -12.376 -5.737 5.426 1.00 96.50 108 LEU A C 1
ATOM 873 O O . LEU A 1 108 ? -12.210 -6.953 5.370 1.00 96.50 108 LEU A O 1
ATOM 877 N N . THR A 1 109 ? -13.582 -5.201 5.661 1.00 95.56 109 THR A N 1
ATOM 878 C CA . THR A 1 109 ? -14.777 -6.045 5.870 1.00 95.56 109 THR A CA 1
ATOM 879 C C . THR A 1 109 ? -15.175 -6.824 4.617 1.00 95.56 109 THR A C 1
ATOM 881 O O . THR A 1 109 ? -15.747 -7.907 4.723 1.00 95.56 109 THR A O 1
ATOM 884 N N . LEU A 1 110 ? -14.842 -6.309 3.430 1.00 95.31 110 LEU A N 1
ATOM 885 C CA . LEU A 1 110 ? -15.012 -7.000 2.150 1.00 95.31 110 LEU A CA 1
ATOM 886 C C . LEU A 1 110 ? -13.879 -7.995 1.831 1.00 95.31 110 LEU A C 1
ATOM 888 O O . LEU A 1 110 ? -13.955 -8.683 0.813 1.00 95.31 110 LEU A O 1
ATOM 892 N N . GLY A 1 111 ? -12.859 -8.106 2.690 1.00 93.69 111 GLY A N 1
ATOM 893 C CA . GLY A 1 111 ? -11.798 -9.111 2.593 1.00 93.69 111 GLY A CA 1
ATOM 894 C C . GLY A 1 111 ? -10.504 -8.655 1.913 1.00 93.69 111 GLY A C 1
ATOM 895 O O . GLY A 1 111 ? -9.696 -9.509 1.547 1.00 93.69 111 GLY A O 1
ATOM 896 N N . SER A 1 112 ? -10.274 -7.347 1.734 1.00 95.12 112 SER A N 1
ATOM 897 C CA . SER A 1 112 ? -8.987 -6.844 1.229 1.00 95.12 112 SER A CA 1
ATOM 898 C C . SER A 1 112 ? -7.835 -7.242 2.147 1.00 95.12 112 SER A C 1
ATOM 900 O O . SER A 1 112 ? -7.935 -7.169 3.369 1.00 95.12 112 SER A O 1
ATOM 902 N N . LYS A 1 113 ? -6.695 -7.589 1.544 1.00 92.19 113 LYS A N 1
ATOM 903 C CA . LYS A 1 113 ? -5.493 -8.029 2.262 1.00 92.19 113 LYS A CA 1
ATOM 904 C C . LYS A 1 113 ? -4.505 -6.868 2.452 1.00 92.19 113 LYS A C 1
ATOM 906 O O . LYS A 1 113 ? -3.945 -6.395 1.462 1.00 92.19 113 LYS A O 1
ATOM 911 N N . PRO A 1 114 ? -4.209 -6.434 3.691 1.00 91.06 114 PRO A N 1
ATOM 912 C CA . PRO A 1 114 ? -3.282 -5.320 3.953 1.00 91.06 114 PRO A CA 1
ATOM 913 C C . PRO A 1 114 ? -1.824 -5.589 3.579 1.00 91.06 114 PRO A C 1
ATOM 915 O O . PRO A 1 114 ? -1.056 -4.654 3.360 1.00 91.06 114 PRO A O 1
ATOM 918 N N . LEU A 1 115 ? -1.435 -6.864 3.525 1.00 93.62 115 LEU A N 1
ATOM 919 C CA . LEU A 1 115 ? -0.081 -7.285 3.159 1.00 93.62 115 LEU A CA 1
ATOM 920 C C . LEU A 1 115 ? 0.070 -7.564 1.661 1.00 93.62 115 LEU A C 1
ATOM 922 O O . LEU A 1 115 ? 1.172 -7.862 1.211 1.00 93.62 115 LEU A O 1
ATOM 926 N N . GLN A 1 116 ? -1.007 -7.443 0.874 1.00 94.94 116 GLN A N 1
ATOM 927 C CA . GLN A 1 116 ? -0.894 -7.480 -0.580 1.00 94.94 116 GLN A CA 1
ATOM 928 C C . GLN A 1 116 ? 0.058 -6.358 -1.032 1.00 94.94 116 GLN A C 1
ATOM 930 O O . GLN A 1 116 ? -0.083 -5.223 -0.555 1.00 94.94 116 GLN A O 1
ATOM 935 N N . PRO A 1 117 ? 1.034 -6.639 -1.913 1.00 95.88 117 PRO A N 1
ATOM 936 C CA . PRO A 1 117 ? 2.009 -5.636 -2.303 1.00 95.88 117 PRO A CA 1
ATOM 937 C C . PRO A 1 117 ? 1.345 -4.519 -3.104 1.00 95.88 117 PRO A C 1
ATOM 939 O O . PRO A 1 117 ? 0.383 -4.763 -3.828 1.00 95.88 117 PRO A O 1
ATOM 942 N N . ALA A 1 118 ? 1.883 -3.315 -2.979 1.00 97.06 118 ALA A N 1
ATOM 943 C CA . ALA A 1 118 ? 1.663 -2.166 -3.836 1.00 97.06 118 ALA A CA 1
ATOM 944 C C . ALA A 1 118 ? 2.976 -1.836 -4.559 1.00 97.06 118 ALA A C 1
ATOM 946 O O . ALA A 1 118 ? 4.066 -2.076 -4.034 1.00 97.06 118 ALA A O 1
ATOM 947 N N . TYR A 1 119 ? 2.859 -1.279 -5.760 1.00 97.44 119 TYR A N 1
ATOM 948 C CA . TYR A 1 119 ? 3.982 -0.936 -6.622 1.00 97.44 119 TYR A CA 1
ATOM 949 C C . TYR A 1 119 ? 3.979 0.570 -6.868 1.00 97.44 119 TYR A C 1
ATOM 951 O O . TYR A 1 119 ? 2.995 1.118 -7.368 1.00 97.44 119 TYR A O 1
ATOM 959 N N . PHE A 1 120 ? 5.085 1.226 -6.535 1.00 95.88 120 PHE A N 1
ATOM 960 C CA . PHE A 1 120 ? 5.337 2.636 -6.816 1.00 95.88 120 PHE A CA 1
ATOM 961 C C . PHE A 1 120 ? 6.431 2.704 -7.870 1.00 95.88 120 PHE A C 1
ATOM 963 O O . PHE A 1 120 ? 7.514 2.152 -7.679 1.00 95.88 120 PHE A O 1
ATOM 970 N N . ILE A 1 121 ? 6.123 3.309 -9.007 1.00 95.56 121 ILE A N 1
ATOM 971 C CA . ILE A 1 121 ? 7.002 3.332 -10.166 1.00 95.56 121 ILE A CA 1
ATOM 972 C C . ILE A 1 121 ? 7.284 4.788 -10.506 1.00 95.56 121 ILE A C 1
ATOM 974 O O . ILE A 1 121 ? 6.382 5.506 -10.934 1.00 95.56 121 ILE A O 1
ATOM 978 N N . ASP A 1 122 ? 8.532 5.204 -10.330 1.00 93.50 122 ASP A N 1
ATOM 979 C CA . ASP A 1 122 ? 9.008 6.496 -10.807 1.00 93.50 122 ASP A CA 1
ATOM 980 C C . ASP A 1 122 ? 9.580 6.299 -12.207 1.00 93.50 122 ASP A C 1
ATOM 982 O O . ASP A 1 122 ? 10.484 5.483 -12.415 1.00 93.50 122 ASP A O 1
ATOM 986 N N . TRP A 1 123 ? 9.052 7.045 -13.169 1.00 89.88 123 TRP A N 1
ATOM 987 C CA . TRP A 1 123 ? 9.495 7.016 -14.556 1.00 89.88 123 TRP A CA 1
ATOM 988 C C . TRP A 1 123 ? 9.947 8.415 -14.962 1.00 89.88 123 TRP A C 1
ATOM 990 O O . TRP A 1 123 ? 9.266 9.406 -14.683 1.00 89.88 123 TRP A O 1
ATOM 1000 N N . SER A 1 124 ? 11.093 8.518 -15.631 1.00 88.44 124 SER A N 1
ATOM 1001 C CA . SER A 1 124 ? 11.569 9.788 -16.176 1.00 88.44 124 SER A CA 1
ATOM 1002 C C . SER A 1 124 ? 12.426 9.626 -17.427 1.00 88.44 124 SER A C 1
ATOM 1004 O O . SER A 1 124 ? 13.140 8.634 -17.601 1.00 88.44 124 SER A O 1
ATOM 1006 N N . ILE A 1 125 ? 12.375 10.642 -18.293 1.00 82.00 125 ILE A N 1
ATOM 1007 C CA . ILE A 1 125 ? 13.314 10.805 -19.407 1.00 82.00 125 ILE A CA 1
ATOM 1008 C C . ILE A 1 125 ? 14.516 11.607 -18.914 1.00 82.00 125 ILE A C 1
ATOM 1010 O O . ILE A 1 125 ? 14.374 12.743 -18.457 1.00 82.00 125 ILE A O 1
ATOM 1014 N N . VAL A 1 126 ? 15.708 11.040 -19.060 1.00 71.88 126 VAL A N 1
ATOM 1015 C CA . VAL A 1 126 ? 16.983 11.695 -18.771 1.00 71.88 126 VAL A CA 1
ATOM 1016 C C . VAL A 1 126 ? 17.645 12.060 -20.099 1.00 71.88 126 VAL A C 1
ATOM 1018 O O . VAL A 1 126 ? 17.754 11.226 -20.995 1.00 71.88 126 VAL A O 1
ATOM 1021 N N . ALA A 1 127 ? 18.085 13.315 -20.228 1.00 60.81 127 ALA A N 1
ATOM 1022 C CA . ALA A 1 127 ? 18.538 13.917 -21.488 1.00 60.81 127 ALA A CA 1
ATOM 1023 C C . ALA A 1 127 ? 19.730 13.206 -22.173 1.00 60.81 127 ALA A C 1
ATOM 1025 O O . ALA A 1 127 ? 19.968 13.452 -23.352 1.00 60.81 127 ALA A O 1
ATOM 1026 N N . GLU A 1 128 ? 20.446 12.316 -21.471 1.00 59.41 128 GLU A N 1
ATOM 1027 C CA . GLU A 1 128 ? 21.657 11.640 -21.971 1.00 59.41 128 GLU A CA 1
ATOM 1028 C C . GLU A 1 128 ? 21.639 10.100 -21.828 1.00 59.41 128 GLU A C 1
ATOM 1030 O O . GLU A 1 128 ? 22.263 9.418 -22.639 1.00 59.41 128 GLU A O 1
ATOM 1035 N N . SER A 1 129 ? 20.909 9.527 -20.856 1.00 55.22 129 SER A N 1
ATOM 1036 C CA . SER A 1 129 ? 20.830 8.069 -20.609 1.00 55.22 129 SER A CA 1
ATOM 1037 C C . SER A 1 129 ? 19.531 7.409 -21.105 1.00 55.22 129 SER A C 1
ATOM 1039 O O . SER A 1 129 ? 19.383 6.189 -21.074 1.00 55.22 129 SER A O 1
ATOM 1041 N N . GLY A 1 130 ? 18.577 8.178 -21.635 1.00 73.81 130 GLY A N 1
ATOM 1042 C CA . GLY A 1 130 ? 17.292 7.640 -22.081 1.00 73.81 130 GLY A CA 1
ATOM 1043 C C . GLY A 1 130 ? 16.295 7.509 -20.928 1.00 73.81 130 GLY A C 1
ATOM 1044 O O . GLY A 1 130 ? 16.047 8.479 -20.219 1.00 73.81 130 GLY A O 1
ATOM 1045 N N . HIS A 1 131 ? 15.649 6.348 -20.784 1.00 79.81 131 HIS A N 1
ATOM 1046 C CA . HIS A 1 131 ? 14.557 6.152 -19.821 1.00 79.81 131 HIS A CA 1
ATOM 1047 C C . HIS A 1 131 ? 15.115 5.605 -18.505 1.00 79.81 131 HIS A C 1
ATOM 1049 O O . HIS A 1 131 ? 15.864 4.623 -18.503 1.00 79.81 131 HIS A O 1
ATOM 1055 N N . LYS A 1 132 ? 14.705 6.208 -17.389 1.00 88.50 132 LYS A N 1
ATOM 1056 C CA . LYS A 1 132 ? 14.964 5.704 -16.043 1.00 88.50 132 LYS A CA 1
ATOM 1057 C C . LYS A 1 132 ? 13.651 5.268 -15.410 1.00 88.50 132 LYS A C 1
ATOM 1059 O O . LYS A 1 132 ? 12.710 6.052 -15.323 1.00 88.50 132 LYS A O 1
ATOM 1064 N N . VAL A 1 133 ? 13.615 4.027 -14.937 1.00 91.88 133 VAL A N 1
ATOM 1065 C CA . VAL A 1 133 ? 12.475 3.451 -14.222 1.00 91.88 133 VAL A CA 1
ATOM 1066 C C . VAL A 1 133 ? 12.947 2.932 -12.877 1.00 91.88 133 VAL A C 1
ATOM 1068 O O . VAL A 1 133 ? 13.858 2.107 -12.803 1.00 91.88 133 VAL A O 1
ATOM 1071 N N . ILE A 1 134 ? 12.328 3.405 -11.803 1.00 94.31 134 ILE A N 1
ATOM 1072 C CA . ILE A 1 134 ? 12.548 2.891 -10.455 1.00 94.31 134 ILE A CA 1
ATOM 1073 C C . ILE A 1 134 ? 11.247 2.245 -9.997 1.00 94.31 134 ILE A C 1
ATOM 1075 O O . ILE A 1 134 ? 10.226 2.911 -9.913 1.00 94.31 134 ILE A O 1
ATOM 1079 N N . ILE A 1 135 ? 11.287 0.951 -9.699 1.00 96.25 135 ILE A N 1
ATOM 1080 C CA . ILE A 1 135 ? 10.153 0.173 -9.209 1.00 96.25 135 ILE A CA 1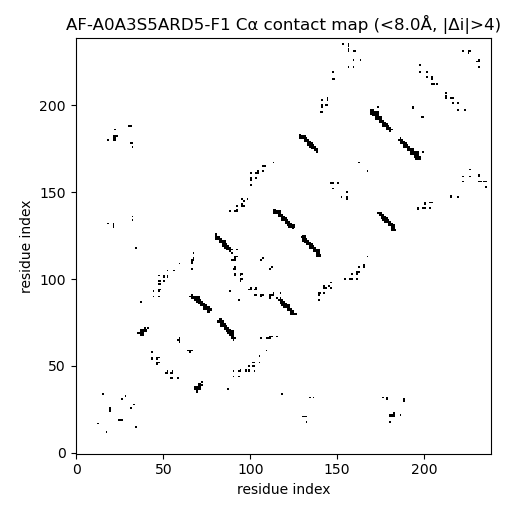
ATOM 1081 C C . ILE A 1 135 ? 10.374 -0.097 -7.725 1.00 96.25 135 ILE A C 1
ATOM 1083 O O . ILE A 1 135 ? 11.406 -0.638 -7.333 1.00 96.25 135 ILE A O 1
ATOM 1087 N N . HIS A 1 136 ? 9.390 0.241 -6.907 1.00 95.56 136 HIS A N 1
ATOM 1088 C CA . HIS A 1 136 ? 9.343 -0.057 -5.485 1.00 95.56 136 HIS A CA 1
ATOM 1089 C C . HIS A 1 136 ? 8.140 -0.952 -5.204 1.00 95.56 136 HIS A C 1
ATOM 1091 O O . HIS A 1 136 ? 7.004 -0.515 -5.362 1.00 95.56 136 HIS A O 1
ATOM 1097 N N . GLU A 1 137 ? 8.378 -2.185 -4.775 1.00 96.25 137 GLU A N 1
ATOM 1098 C CA . GLU A 1 137 ? 7.338 -3.093 -4.297 1.00 96.25 137 GLU A CA 1
ATOM 1099 C C . GLU A 1 137 ? 7.406 -3.181 -2.771 1.00 96.25 137 GLU A C 1
ATOM 1101 O O . GLU A 1 137 ? 8.462 -3.460 -2.199 1.00 96.25 137 GLU A O 1
ATOM 1106 N N . ALA A 1 138 ? 6.277 -2.932 -2.115 1.00 94.81 138 ALA A N 1
ATOM 1107 C CA . ALA A 1 138 ? 6.160 -2.950 -0.662 1.00 94.81 138 ALA A CA 1
ATOM 1108 C C . ALA A 1 138 ? 4.752 -3.396 -0.244 1.00 94.81 138 ALA A C 1
ATOM 1110 O O . ALA A 1 138 ? 3.809 -3.198 -1.010 1.00 94.81 138 ALA A O 1
ATOM 1111 N N . PRO A 1 139 ? 4.553 -3.962 0.960 1.00 94.06 139 PRO A N 1
ATOM 1112 C CA . PRO A 1 139 ? 3.212 -4.279 1.449 1.00 94.06 139 PRO A CA 1
ATOM 1113 C C . PRO A 1 139 ? 2.355 -3.013 1.532 1.00 94.06 139 PRO A C 1
ATOM 1115 O O . PRO A 1 139 ? 2.828 -1.973 1.984 1.00 94.06 139 PRO A O 1
ATOM 1118 N N . THR A 1 140 ? 1.075 -3.107 1.167 1.00 92.94 140 THR A N 1
ATOM 1119 C CA . THR A 1 140 ? 0.129 -1.977 1.201 1.00 92.94 140 THR A CA 1
ATOM 1120 C C . THR A 1 140 ? 0.095 -1.268 2.564 1.00 92.94 140 THR A C 1
ATOM 1122 O O . THR A 1 140 ? 0.011 -0.041 2.624 1.00 92.94 140 THR A O 1
ATOM 1125 N N . ALA A 1 141 ? 0.253 -2.017 3.661 1.00 89.88 141 ALA A N 1
ATOM 1126 C CA . ALA A 1 141 ? 0.347 -1.482 5.018 1.00 89.88 141 ALA A CA 1
ATOM 1127 C C . ALA A 1 141 ? 1.454 -0.422 5.215 1.00 89.88 141 ALA A C 1
ATOM 1129 O O . ALA A 1 141 ? 1.325 0.405 6.116 1.00 89.88 141 ALA A O 1
ATOM 1130 N N . ILE A 1 142 ? 2.496 -0.368 4.371 1.00 91.38 142 ILE A N 1
ATOM 1131 C CA . ILE A 1 142 ? 3.537 0.675 4.446 1.00 91.38 142 ILE A CA 1
ATOM 1132 C C . ILE A 1 142 ? 2.953 2.089 4.301 1.00 91.38 142 ILE A C 1
ATOM 1134 O O . ILE A 1 142 ? 3.470 3.046 4.876 1.00 91.38 142 ILE A O 1
ATOM 1138 N N . LEU A 1 143 ? 1.823 2.225 3.596 1.00 93.12 143 LEU A N 1
ATOM 1139 C CA . LEU A 1 143 ? 1.147 3.503 3.376 1.00 93.12 143 LEU A CA 1
ATOM 1140 C C . LEU A 1 143 ? 0.596 4.128 4.666 1.00 93.12 143 LEU A C 1
ATOM 1142 O O . LEU A 1 143 ? 0.359 5.338 4.689 1.00 93.12 143 LEU A O 1
ATOM 1146 N N . ILE A 1 144 ? 0.479 3.362 5.758 1.00 92.88 144 ILE A N 1
ATOM 1147 C CA . ILE A 1 144 ? 0.137 3.883 7.093 1.00 92.88 144 ILE A CA 1
ATOM 1148 C C . ILE A 1 144 ? 1.174 4.917 7.561 1.00 92.88 144 ILE A C 1
ATOM 1150 O O . ILE A 1 144 ? 0.814 5.885 8.234 1.00 92.88 144 ILE A O 1
ATOM 1154 N N . ALA A 1 145 ? 2.444 4.776 7.160 1.00 91.12 145 ALA A N 1
ATOM 1155 C CA . ALA A 1 145 ? 3.484 5.756 7.468 1.00 91.12 145 ALA A CA 1
ATOM 1156 C C . ALA A 1 145 ? 3.122 7.156 6.949 1.00 91.12 145 ALA A C 1
ATOM 1158 O O . ALA A 1 145 ? 3.370 8.152 7.625 1.00 91.12 145 ALA A O 1
ATOM 1159 N N . SER A 1 146 ? 2.453 7.246 5.797 1.00 86.69 146 SER A N 1
ATOM 1160 C CA . SER A 1 146 ? 2.004 8.532 5.260 1.00 86.69 146 SER A CA 1
ATOM 1161 C C . SER A 1 146 ? 0.884 9.166 6.097 1.00 86.69 146 SER A C 1
ATOM 1163 O O . SER A 1 146 ? 0.846 10.389 6.236 1.00 86.69 146 SER A O 1
ATOM 1165 N N . SER A 1 147 ? 0.010 8.354 6.703 1.00 88.25 147 SER A N 1
ATOM 1166 C CA . SER A 1 147 ? -1.017 8.825 7.640 1.00 88.25 147 SER A CA 1
ATOM 1167 C C . SER A 1 147 ? -0.384 9.321 8.939 1.00 88.25 147 SER A C 1
ATOM 1169 O O . SER A 1 147 ? -0.734 10.399 9.405 1.00 88.25 147 SER A O 1
ATOM 1171 N N . LEU A 1 148 ? 0.619 8.611 9.472 1.00 88.31 148 LEU A N 1
ATOM 1172 C CA . LEU A 1 148 ? 1.395 9.050 10.645 1.00 88.31 148 LEU A CA 1
ATOM 1173 C C . LEU A 1 148 ? 2.022 10.439 10.463 1.00 88.31 148 LEU A C 1
ATOM 1175 O O . LEU A 1 148 ? 2.142 11.192 11.428 1.00 88.31 148 LEU A O 1
ATOM 1179 N N . GLN A 1 149 ? 2.426 10.761 9.234 1.00 85.69 149 GLN A N 1
ATOM 1180 C CA . GLN A 1 149 ? 3.116 12.005 8.905 1.00 85.69 149 GLN A CA 1
ATOM 1181 C C . GLN A 1 149 ? 2.175 13.193 8.681 1.00 85.69 149 GLN A C 1
ATOM 1183 O O . GLN A 1 149 ? 2.574 14.332 8.928 1.00 85.69 149 GLN A O 1
ATOM 1188 N N . ARG A 1 150 ? 0.966 12.953 8.155 1.00 83.88 150 ARG A N 1
ATOM 1189 C CA . ARG A 1 150 ? 0.087 14.022 7.642 1.00 83.88 150 ARG A CA 1
ATOM 1190 C C . ARG A 1 150 ? -1.235 14.177 8.378 1.00 83.88 150 ARG A C 1
ATOM 1192 O O . ARG A 1 150 ? -1.821 15.251 8.301 1.00 83.88 150 A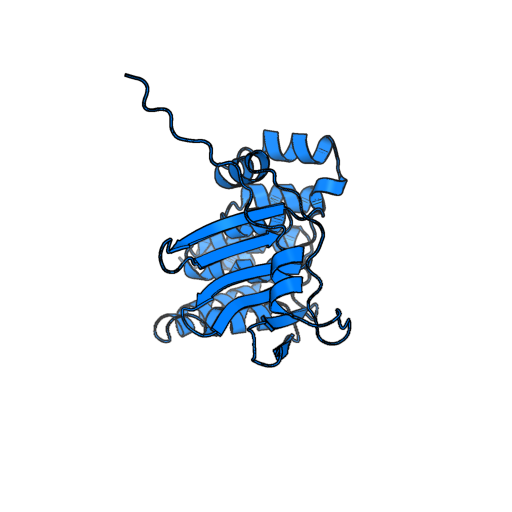RG A O 1
ATOM 1199 N N . GLU A 1 151 ? -1.690 13.143 9.072 1.00 87.50 151 GLU A N 1
ATOM 1200 C CA . GLU A 1 151 ? -2.960 13.172 9.787 1.00 87.50 151 GLU A CA 1
ATOM 1201 C C . GLU A 1 151 ? -2.785 13.539 11.257 1.00 87.50 151 GLU A C 1
ATOM 1203 O O . GLU A 1 151 ? -1.707 13.448 11.852 1.00 87.50 151 GLU A O 1
ATOM 1208 N N . SER A 1 152 ? -3.895 13.948 11.866 1.00 87.75 152 SER A N 1
ATOM 1209 C CA . SER A 1 152 ? -3.959 14.105 13.315 1.00 87.75 152 SER A CA 1
ATOM 1210 C C . SER A 1 152 ? -3.779 12.755 14.023 1.00 87.75 152 SER A C 1
ATOM 1212 O O . SER A 1 152 ? -4.131 11.695 13.498 1.00 87.75 152 SER A O 1
ATOM 1214 N N . ARG A 1 153 ? -3.260 12.782 15.259 1.00 91.06 153 ARG A N 1
ATOM 1215 C CA . ARG A 1 153 ? -3.052 11.562 16.059 1.00 91.06 153 ARG A CA 1
ATOM 1216 C C . ARG A 1 153 ? -4.337 10.744 16.218 1.00 91.06 153 ARG A C 1
ATOM 1218 O O . ARG A 1 153 ? -4.270 9.522 16.136 1.00 91.06 153 ARG A O 1
ATOM 1225 N N . SER A 1 154 ? -5.488 11.392 16.412 1.00 90.88 154 SER A N 1
ATOM 1226 C CA . SER A 1 154 ? -6.786 10.720 16.566 1.00 90.88 154 SER A CA 1
ATOM 1227 C C . SER A 1 154 ? -7.174 9.914 15.326 1.00 90.88 154 SER A C 1
ATOM 1229 O O . SER A 1 154 ? -7.520 8.743 15.462 1.00 90.88 154 SER A O 1
ATOM 1231 N N . VAL A 1 155 ? -7.029 10.494 14.131 1.00 92.12 155 VAL A N 1
ATOM 1232 C CA . VAL A 1 155 ? -7.329 9.828 12.850 1.00 92.12 155 VAL A CA 1
ATOM 1233 C C . VAL A 1 155 ? -6.442 8.600 12.643 1.00 92.12 155 VAL A C 1
ATOM 1235 O O . VAL A 1 155 ? -6.914 7.550 12.205 1.00 92.12 155 VAL A O 1
ATOM 1238 N N . VAL A 1 156 ? -5.160 8.691 13.007 1.00 94.12 156 VAL A N 1
ATOM 1239 C CA . VAL A 1 156 ? -4.247 7.543 12.928 1.00 94.12 156 VAL A CA 1
ATOM 1240 C C . VAL A 1 156 ? -4.611 6.468 13.951 1.00 94.12 156 VAL A C 1
ATOM 1242 O O . VAL A 1 156 ? -4.596 5.287 13.620 1.00 94.12 156 VAL A O 1
ATOM 1245 N N . ILE A 1 157 ? -4.966 6.841 15.184 1.00 94.38 157 ILE A N 1
ATOM 1246 C CA . ILE A 1 157 ? -5.406 5.872 16.200 1.00 94.38 157 ILE A CA 1
ATOM 1247 C C . ILE A 1 157 ? -6.655 5.124 15.716 1.00 94.38 157 ILE A C 1
ATOM 1249 O O . ILE A 1 157 ? -6.713 3.904 15.848 1.00 94.38 157 ILE A O 1
ATOM 1253 N N . GLU A 1 158 ? -7.623 5.820 15.119 1.00 94.56 158 GLU A N 1
ATOM 1254 C CA . GLU A 1 158 ? -8.809 5.196 14.520 1.00 94.56 158 GLU A CA 1
ATOM 1255 C C .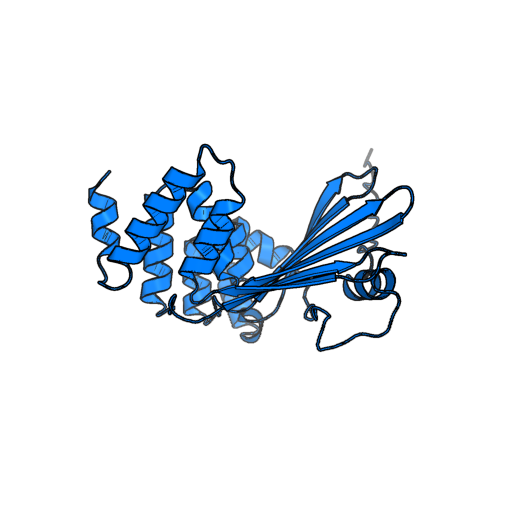 GLU A 1 158 ? -8.449 4.213 13.404 1.00 94.56 158 GLU A C 1
ATOM 1257 O O . GLU A 1 158 ? -8.959 3.093 13.394 1.00 94.56 158 GLU A O 1
ATOM 1262 N N . LEU A 1 159 ? -7.517 4.580 12.521 1.00 95.31 159 LEU A N 1
ATOM 1263 C CA . LEU A 1 159 ? -7.001 3.678 11.491 1.00 95.31 159 LEU A CA 1
ATOM 1264 C C . LEU A 1 159 ? -6.385 2.409 12.101 1.00 95.31 159 LEU A C 1
ATOM 1266 O O . LEU A 1 159 ? -6.634 1.300 11.629 1.00 95.31 159 LEU A O 1
ATOM 1270 N N . MET A 1 160 ? -5.610 2.548 13.178 1.00 94.94 160 MET A N 1
ATOM 1271 C CA . MET A 1 160 ? -5.000 1.403 13.858 1.00 94.94 160 MET A CA 1
ATOM 1272 C C . MET A 1 160 ? -6.037 0.514 14.552 1.00 94.94 160 MET A C 1
ATOM 1274 O O . MET A 1 160 ? -5.874 -0.705 14.548 1.00 94.94 160 MET A O 1
ATOM 1278 N N . ILE A 1 161 ? -7.110 1.091 15.103 1.00 93.94 161 ILE A N 1
ATOM 1279 C CA . ILE A 1 161 ? -8.244 0.327 15.648 1.00 93.94 161 ILE A CA 1
ATOM 1280 C C . ILE A 1 161 ? -8.910 -0.478 14.530 1.00 93.94 161 ILE A C 1
ATOM 1282 O O . ILE A 1 161 ? -9.081 -1.681 14.677 1.00 93.94 161 ILE A O 1
ATOM 1286 N N . ILE A 1 162 ? -9.175 0.142 13.375 1.00 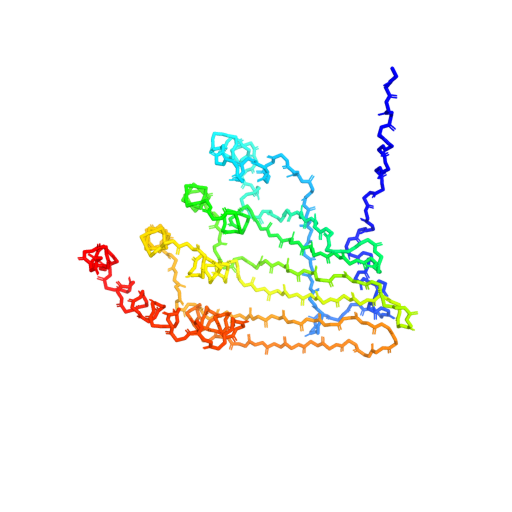95.00 162 ILE A N 1
ATOM 1287 C CA . ILE A 1 162 ? -9.756 -0.540 12.208 1.00 95.00 162 ILE A CA 1
ATOM 1288 C C . ILE A 1 162 ? -8.914 -1.757 11.790 1.00 95.00 162 ILE A C 1
ATOM 1290 O O . ILE A 1 162 ? -9.455 -2.843 11.571 1.00 95.00 162 ILE A O 1
ATOM 1294 N N . PHE A 1 163 ? -7.588 -1.610 11.709 1.00 93.88 163 PHE A N 1
ATOM 1295 C CA . PHE A 1 163 ? -6.706 -2.736 11.391 1.00 93.88 163 PHE A CA 1
ATOM 1296 C C . PHE A 1 163 ? -6.693 -3.812 12.475 1.00 93.88 163 PHE A C 1
ATOM 1298 O O . PHE A 1 163 ? -6.570 -4.993 12.154 1.00 93.88 163 PHE A O 1
ATOM 1305 N N . ARG A 1 164 ? -6.793 -3.419 13.749 1.00 91.69 164 ARG A N 1
ATOM 1306 C CA . ARG A 1 164 ? -6.846 -4.361 14.868 1.00 91.69 164 ARG A CA 1
ATOM 1307 C C . ARG A 1 164 ? -8.128 -5.185 14.846 1.00 91.69 164 ARG A C 1
ATOM 1309 O O . ARG A 1 164 ? -8.040 -6.397 14.985 1.00 91.69 164 ARG A O 1
ATOM 1316 N N . ASP A 1 165 ? -9.267 -4.537 14.624 1.00 91.38 165 ASP A N 1
ATOM 1317 C CA . ASP A 1 165 ? -10.585 -5.176 14.516 1.00 91.38 165 ASP A CA 1
ATOM 1318 C C . ASP A 1 165 ? -10.686 -6.100 13.293 1.00 91.38 165 ASP A C 1
ATOM 1320 O O . ASP A 1 165 ? -11.525 -6.995 13.254 1.00 91.38 165 ASP A O 1
ATOM 1324 N N . SER A 1 166 ? -9.821 -5.889 12.298 1.00 89.50 166 SER A N 1
ATOM 1325 C CA . SER A 1 166 ? -9.692 -6.736 11.107 1.00 89.50 166 SER A CA 1
ATOM 1326 C C . SER A 1 166 ? -8.630 -7.837 11.262 1.00 89.50 166 SER A C 1
ATOM 1328 O O . SER A 1 166 ? -8.210 -8.419 10.264 1.00 89.50 166 SER A O 1
ATOM 1330 N N . ASP A 1 167 ? -8.155 -8.083 12.489 1.00 85.88 167 ASP A N 1
ATOM 1331 C CA . ASP A 1 167 ? -7.159 -9.102 12.845 1.00 85.88 167 ASP A CA 1
ATOM 1332 C C . ASP A 1 167 ? -5.846 -9.037 12.038 1.00 85.88 167 ASP A C 1
ATOM 1334 O O . ASP A 1 167 ? -5.181 -10.052 11.812 1.00 85.88 167 ASP A O 1
ATOM 1338 N N . LEU A 1 168 ? -5.417 -7.838 11.620 1.00 86.19 168 LEU A N 1
ATOM 1339 C CA . LEU A 1 168 ? -4.131 -7.694 10.940 1.00 86.19 168 LEU A CA 1
ATOM 1340 C C . LEU A 1 168 ? -2.973 -7.991 11.904 1.00 86.19 168 LEU A C 1
ATOM 1342 O O . LEU A 1 168 ? -2.749 -7.277 12.884 1.00 86.19 168 LEU A O 1
ATOM 1346 N N . ASP A 1 169 ? -2.177 -9.008 11.580 1.00 86.25 169 ASP A N 1
ATOM 1347 C CA . ASP A 1 169 ? -0.947 -9.292 12.307 1.00 86.25 169 ASP A CA 1
ATOM 1348 C C . ASP A 1 169 ? 0.226 -8.451 11.788 1.00 86.25 169 ASP A C 1
ATOM 1350 O O . ASP A 1 169 ? 0.883 -8.770 10.797 1.00 86.25 169 ASP A O 1
ATOM 1354 N N . PHE A 1 170 ? 0.542 -7.385 12.519 1.00 89.75 170 PHE A N 1
ATOM 1355 C CA . PHE A 1 170 ? 1.719 -6.567 12.239 1.00 89.75 170 PHE A CA 1
ATOM 1356 C C . PHE A 1 170 ? 3.046 -7.276 12.559 1.00 89.75 170 PHE A C 1
ATOM 1358 O O . PHE A 1 170 ? 4.088 -6.690 12.291 1.00 89.75 170 PHE A O 1
ATOM 1365 N N . GLN A 1 171 ? 3.047 -8.479 13.151 1.00 90.62 171 GLN A N 1
ATOM 1366 C CA . GLN A 1 171 ? 4.261 -9.266 13.423 1.00 90.62 171 GLN A CA 1
ATOM 1367 C C . GLN A 1 171 ? 4.718 -10.104 12.228 1.00 90.62 171 GLN A C 1
ATOM 1369 O O . GLN A 1 171 ? 5.790 -10.702 12.282 1.00 90.62 171 GLN A O 1
ATOM 1374 N N . THR A 1 172 ? 3.924 -10.149 11.159 1.00 91.00 172 THR A N 1
ATOM 1375 C CA . THR A 1 172 ? 4.277 -10.890 9.951 1.00 91.00 172 THR A CA 1
ATOM 1376 C C . THR A 1 172 ? 5.511 -10.258 9.286 1.00 91.00 172 THR A C 1
ATOM 1378 O O . THR A 1 172 ? 5.491 -9.050 9.021 1.00 91.00 172 THR A O 1
ATOM 1381 N N . PRO A 1 173 ? 6.573 -11.038 8.998 1.00 92.88 173 PRO A N 1
ATOM 1382 C CA . PRO A 1 173 ? 7.724 -10.558 8.242 1.00 92.88 173 PRO A CA 1
ATOM 1383 C C . PRO A 1 173 ? 7.318 -10.095 6.846 1.00 92.88 173 PRO A C 1
ATOM 1385 O O . PRO A 1 173 ? 6.474 -10.715 6.196 1.00 92.88 173 PRO A O 1
ATOM 1388 N N . VAL A 1 174 ? 7.937 -9.017 6.373 1.00 93.50 174 VAL A N 1
ATOM 1389 C CA . VAL A 1 174 ? 7.639 -8.433 5.063 1.00 93.50 174 VAL A CA 1
ATOM 1390 C C . VAL A 1 174 ? 8.910 -7.999 4.356 1.00 93.50 174 VAL A C 1
ATOM 1392 O O . VAL A 1 174 ? 9.861 -7.527 4.979 1.00 93.50 174 VAL A O 1
ATOM 1395 N N . ASP A 1 175 ? 8.887 -8.107 3.035 1.00 91.69 175 ASP A N 1
ATOM 1396 C CA . ASP A 1 175 ? 9.987 -7.710 2.171 1.00 91.69 175 ASP A CA 1
ATOM 1397 C C . ASP A 1 175 ? 9.632 -6.432 1.407 1.00 91.69 175 ASP A C 1
ATOM 1399 O O . ASP A 1 175 ? 8.495 -6.232 0.976 1.00 91.69 175 ASP A O 1
ATOM 1403 N N . ILE A 1 176 ? 10.628 -5.567 1.228 1.00 93.12 176 ILE A N 1
ATOM 1404 C CA . ILE A 1 176 ? 10.562 -4.403 0.346 1.00 93.12 176 ILE A CA 1
ATOM 1405 C C . ILE A 1 176 ? 11.596 -4.612 -0.751 1.00 93.12 176 ILE A C 1
ATOM 1407 O O . ILE A 1 176 ? 12.784 -4.797 -0.468 1.00 93.12 176 ILE A O 1
ATOM 1411 N N . ARG A 1 177 ? 11.162 -4.547 -2.008 1.00 94.62 177 ARG A N 1
ATOM 1412 C CA . ARG A 1 177 ? 12.054 -4.631 -3.166 1.00 94.62 177 ARG A CA 1
ATOM 1413 C C . ARG A 1 177 ? 12.128 -3.284 -3.861 1.00 94.62 177 ARG A C 1
ATOM 1415 O O . ARG A 1 177 ? 11.114 -2.628 -4.084 1.00 94.62 177 ARG A O 1
ATOM 1422 N N . ARG A 1 178 ? 13.339 -2.875 -4.227 1.00 94.88 178 ARG A N 1
ATOM 1423 C CA . ARG A 1 178 ? 13.582 -1.703 -5.068 1.00 94.88 178 ARG A CA 1
ATOM 1424 C C . ARG A 1 178 ? 14.416 -2.111 -6.263 1.00 94.88 178 ARG A C 1
ATOM 1426 O O . ARG A 1 178 ? 15.548 -2.546 -6.083 1.00 94.88 178 ARG A O 1
ATOM 1433 N N . GLN A 1 179 ? 13.900 -1.887 -7.459 1.00 94.81 179 GLN A N 1
ATOM 1434 C CA . GLN A 1 179 ? 14.604 -2.130 -8.705 1.00 94.81 179 GLN A CA 1
ATOM 1435 C C . GLN A 1 179 ? 14.815 -0.826 -9.472 1.00 94.81 179 GLN A C 1
ATOM 1437 O O . GLN A 1 179 ? 13.881 -0.052 -9.635 1.00 94.81 179 GLN A O 1
ATOM 1442 N N . GLN A 1 180 ? 16.027 -0.591 -9.972 1.00 93.50 180 GLN A N 1
ATOM 1443 C CA . GLN A 1 180 ? 16.326 0.499 -10.900 1.00 93.50 180 GLN A CA 1
ATOM 1444 C C . GLN A 1 180 ? 16.702 -0.075 -12.269 1.00 93.50 180 GLN A C 1
ATOM 1446 O O . GLN A 1 180 ? 17.577 -0.937 -12.371 1.00 93.50 180 GLN A O 1
ATOM 1451 N N . LEU A 1 181 ? 16.040 0.430 -13.309 1.00 91.00 181 LEU A N 1
ATOM 1452 C CA . LEU A 1 181 ? 16.253 0.118 -14.718 1.00 91.00 181 LEU A CA 1
ATOM 1453 C C . LEU A 1 181 ? 16.624 1.414 -15.439 1.00 91.00 181 LEU A C 1
ATOM 1455 O O . LEU A 1 181 ? 15.862 2.377 -15.418 1.00 91.00 181 LEU A O 1
ATOM 1459 N N . GLU A 1 182 ? 17.795 1.454 -16.056 1.00 85.75 182 GLU A N 1
ATOM 1460 C CA . GLU A 1 182 ? 18.279 2.618 -16.796 1.00 85.75 182 GLU A CA 1
ATOM 1461 C C . GLU A 1 182 ? 19.310 2.131 -17.805 1.00 85.75 182 GLU A C 1
ATOM 1463 O O . GLU A 1 182 ? 20.285 1.511 -17.404 1.00 85.75 182 GLU A O 1
ATOM 1468 N N . ARG A 1 183 ? 19.130 2.391 -19.101 1.00 76.75 183 ARG A N 1
ATOM 1469 C CA . ARG A 1 183 ? 20.163 2.041 -20.088 1.00 76.75 183 ARG A CA 1
ATOM 1470 C C . ARG A 1 183 ? 21.247 3.130 -20.125 1.00 76.75 183 ARG A C 1
ATOM 1472 O O . ARG A 1 183 ? 20.940 4.284 -19.873 1.00 76.75 183 ARG A O 1
ATOM 1479 N N . PRO A 1 184 ? 22.517 2.807 -20.424 1.00 73.06 184 PRO A N 1
ATOM 1480 C CA . PRO A 1 184 ? 23.104 1.474 -20.590 1.00 73.06 184 PRO A CA 1
ATOM 1481 C C . PRO A 1 184 ? 23.473 0.797 -19.254 1.00 73.06 184 PRO A C 1
ATOM 1483 O O . PRO A 1 184 ? 24.132 -0.242 -19.261 1.00 73.06 184 PRO A O 1
ATOM 1486 N N . ASN A 1 185 ? 23.104 1.387 -18.116 1.00 77.12 185 ASN A N 1
ATOM 1487 C CA . ASN A 1 185 ? 23.478 0.887 -16.800 1.00 77.12 185 ASN A CA 1
ATOM 1488 C C . ASN A 1 185 ? 22.864 -0.495 -16.524 1.00 77.12 185 ASN A C 1
ATOM 1490 O O . ASN A 1 185 ? 21.755 -0.828 -16.946 1.00 77.12 185 ASN A O 1
ATOM 1494 N N . ALA A 1 186 ? 23.597 -1.327 -15.785 1.00 75.69 186 ALA A N 1
ATOM 1495 C CA . ALA A 1 186 ? 23.059 -2.604 -15.343 1.00 75.69 186 ALA A CA 1
ATOM 1496 C C . ALA A 1 186 ? 21.869 -2.372 -14.401 1.00 75.69 186 ALA A C 1
ATOM 1498 O O . ALA A 1 186 ? 21.892 -1.481 -13.547 1.00 75.69 186 ALA A O 1
ATOM 1499 N N . SER A 1 187 ? 20.835 -3.203 -14.536 1.00 82.00 187 SER A N 1
ATOM 1500 C CA . SER A 1 187 ? 19.730 -3.218 -13.582 1.00 82.00 187 SER A CA 1
ATOM 1501 C C . SER A 1 187 ? 20.256 -3.534 -12.182 1.00 82.00 187 SER A C 1
ATOM 1503 O O . SER A 1 187 ? 21.061 -4.447 -12.014 1.0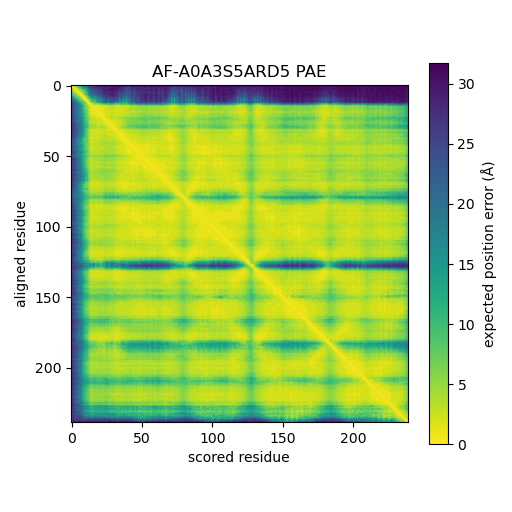0 82.00 187 SER A O 1
ATOM 1505 N N . SER A 1 188 ? 19.772 -2.811 -11.176 1.00 86.19 188 SER A N 1
ATOM 1506 C CA . SER A 1 188 ? 20.059 -3.113 -9.770 1.00 86.19 188 SER A CA 1
ATOM 1507 C C . SER A 1 188 ? 18.763 -3.430 -9.040 1.00 86.19 188 SER A C 1
ATOM 1509 O O . SER A 1 188 ? 17.744 -2.786 -9.287 1.00 86.19 188 SER A O 1
ATOM 1511 N N . CYS A 1 189 ? 18.796 -4.429 -8.160 1.00 89.38 189 CYS A N 1
ATOM 1512 C CA . CYS A 1 189 ? 17.693 -4.772 -7.273 1.00 89.38 189 CYS A CA 1
ATOM 1513 C C . CYS A 1 189 ? 18.216 -4.857 -5.840 1.00 89.38 189 CYS A C 1
ATOM 1515 O O . CYS A 1 189 ? 19.177 -5.575 -5.568 1.00 89.38 189 CYS A O 1
ATOM 1517 N N . ASN A 1 190 ? 17.568 -4.129 -4.937 1.00 92.00 190 ASN A N 1
ATOM 1518 C CA . ASN A 1 190 ? 17.835 -4.159 -3.510 1.00 92.00 190 ASN A CA 1
ATOM 1519 C C . ASN A 1 190 ? 16.635 -4.783 -2.799 1.00 92.00 190 ASN A C 1
ATOM 1521 O O . ASN A 1 190 ? 15.502 -4.327 -2.972 1.00 92.00 190 ASN A O 1
ATOM 1525 N N . LEU A 1 191 ? 16.902 -5.790 -1.970 1.00 91.69 191 LEU A N 1
ATOM 1526 C CA . LEU A 1 191 ? 15.925 -6.419 -1.090 1.00 91.69 191 LEU A CA 1
ATOM 1527 C C . LEU A 1 191 ? 16.179 -5.963 0.347 1.00 91.69 191 LEU A C 1
ATOM 1529 O O . LEU A 1 191 ? 17.261 -6.179 0.891 1.00 91.69 191 LEU A O 1
ATOM 1533 N N . ILE A 1 192 ? 15.169 -5.367 0.971 1.00 91.38 192 ILE A N 1
ATOM 1534 C CA . ILE A 1 192 ? 15.170 -5.039 2.394 1.00 91.38 192 ILE A CA 1
ATOM 1535 C C . ILE A 1 192 ? 14.195 -5.991 3.074 1.00 91.38 192 ILE A C 1
ATOM 1537 O O . ILE A 1 192 ? 12.993 -5.926 2.830 1.00 91.38 192 ILE A O 1
ATOM 1541 N N . ARG A 1 193 ? 14.720 -6.852 3.945 1.00 92.06 193 ARG A N 1
ATOM 1542 C CA . ARG A 1 193 ? 13.903 -7.726 4.790 1.00 92.06 193 ARG A CA 1
ATOM 1543 C C . ARG A 1 193 ? 13.553 -6.993 6.076 1.00 92.06 193 ARG A C 1
ATOM 1545 O O . ARG A 1 193 ? 14.444 -6.441 6.728 1.00 92.06 193 ARG A O 1
ATOM 1552 N N . CYS A 1 194 ? 12.276 -6.970 6.424 1.00 93.06 194 CYS A N 1
ATOM 1553 C CA . CYS A 1 194 ? 11.781 -6.456 7.693 1.00 93.06 194 CYS A CA 1
ATOM 1554 C C . CYS A 1 194 ? 11.262 -7.633 8.520 1.00 93.06 194 CYS A C 1
ATOM 1556 O O . CYS A 1 194 ? 10.500 -8.466 8.030 1.00 93.06 194 CYS A O 1
ATOM 1558 N N . SER A 1 195 ? 11.680 -7.694 9.781 1.00 94.19 195 SER A N 1
ATOM 1559 C CA . SER A 1 195 ? 11.245 -8.716 10.734 1.00 94.19 195 SER A CA 1
ATOM 1560 C C . SER A 1 195 ? 9.742 -8.673 10.989 1.00 94.19 195 SER A C 1
ATOM 1562 O O . SER A 1 195 ? 9.141 -9.714 11.236 1.00 94.19 195 SER A O 1
ATOM 1564 N N . ASP A 1 196 ? 9.143 -7.484 10.909 1.00 93.56 196 ASP A N 1
ATOM 1565 C CA . ASP A 1 196 ? 7.716 -7.259 11.068 1.00 93.56 196 ASP A CA 1
ATOM 1566 C C . ASP A 1 196 ? 7.247 -5.991 10.310 1.00 93.56 196 ASP A C 1
ATOM 1568 O O . ASP A 1 196 ? 8.048 -5.211 9.777 1.00 93.56 196 ASP A O 1
ATOM 1572 N N . VAL A 1 197 ? 5.929 -5.766 10.249 1.00 93.88 197 VAL A N 1
ATOM 1573 C CA . VAL A 1 197 ? 5.335 -4.572 9.612 1.00 93.88 197 VAL A CA 1
ATOM 1574 C C . VAL A 1 197 ? 5.727 -3.295 10.361 1.00 93.88 197 VAL A C 1
ATOM 1576 O O . VAL A 1 197 ? 5.848 -2.234 9.752 1.00 93.88 197 VAL A O 1
ATOM 1579 N N . TRP A 1 198 ? 5.971 -3.366 11.672 1.00 95.00 198 TRP A N 1
ATOM 1580 C CA . TRP A 1 198 ? 6.394 -2.198 12.447 1.00 95.00 198 TRP A CA 1
ATOM 1581 C C . TRP A 1 198 ? 7.780 -1.700 12.040 1.00 95.00 198 TRP A C 1
ATOM 1583 O O . TRP A 1 198 ? 7.976 -0.495 11.936 1.00 95.00 198 TRP A O 1
ATOM 1593 N N . GLU A 1 199 ? 8.730 -2.604 11.802 1.00 94.94 199 GLU A N 1
ATOM 1594 C CA . GLU A 1 199 ? 10.058 -2.265 11.286 1.00 94.94 199 GLU A CA 1
ATOM 1595 C C . GLU A 1 199 ? 9.953 -1.642 9.890 1.00 94.94 199 GLU A C 1
ATOM 1597 O O . GLU A 1 199 ? 10.643 -0.670 9.592 1.00 94.94 199 GLU A O 1
ATOM 1602 N N . CYS A 1 200 ? 9.048 -2.155 9.053 1.00 93.31 200 CYS A N 1
ATOM 1603 C CA . CYS A 1 200 ? 8.754 -1.576 7.744 1.00 93.31 200 CYS A CA 1
ATOM 1604 C C . CYS A 1 200 ? 8.264 -0.119 7.863 1.00 93.31 200 CYS A C 1
ATOM 1606 O O . CYS A 1 200 ? 8.772 0.762 7.170 1.00 93.31 200 CYS A O 1
ATOM 1608 N N . LEU A 1 201 ? 7.344 0.159 8.794 1.00 94.50 201 LEU A N 1
ATOM 1609 C CA . LEU A 1 201 ? 6.872 1.520 9.070 1.00 94.50 201 LEU A CA 1
ATOM 1610 C C . LEU A 1 201 ? 7.972 2.427 9.637 1.00 94.50 201 LEU A C 1
ATOM 1612 O O . LEU A 1 201 ? 8.044 3.592 9.254 1.00 94.50 201 LEU A O 1
ATOM 1616 N N . ASP A 1 202 ? 8.836 1.913 10.517 1.00 93.88 202 ASP A N 1
ATOM 1617 C CA . ASP A 1 202 ? 9.957 2.681 11.081 1.00 93.88 202 ASP A CA 1
ATOM 1618 C C . ASP A 1 202 ? 10.948 3.111 9.986 1.00 93.88 202 ASP A C 1
ATOM 1620 O O . ASP A 1 202 ? 11.305 4.288 9.912 1.00 93.88 202 ASP A O 1
ATOM 1624 N N . LYS A 1 203 ? 11.294 2.194 9.070 1.00 91.62 203 LYS A N 1
ATOM 1625 C CA . LYS A 1 203 ? 12.144 2.483 7.900 1.00 91.62 203 LYS A CA 1
ATOM 1626 C C . LYS A 1 203 ? 11.504 3.472 6.929 1.00 91.62 203 LYS A C 1
ATOM 1628 O O . LYS A 1 203 ? 12.212 4.225 6.266 1.00 91.62 203 LYS A O 1
ATOM 1633 N N . GLU A 1 204 ? 10.178 3.481 6.813 1.00 91.00 204 GLU A N 1
ATOM 1634 C CA . GLU A 1 204 ? 9.490 4.476 5.987 1.00 91.00 204 GLU A CA 1
ATOM 1635 C C . GLU A 1 204 ? 9.530 5.867 6.632 1.00 91.00 204 GLU A C 1
ATOM 1637 O O . GLU A 1 204 ? 9.681 6.868 5.935 1.00 91.00 204 GLU A O 1
ATOM 1642 N N . ILE A 1 205 ? 9.463 5.943 7.966 1.00 91.88 205 ILE A N 1
ATOM 1643 C CA . ILE A 1 205 ? 9.635 7.200 8.707 1.00 91.88 205 ILE A CA 1
ATOM 1644 C C . ILE A 1 205 ? 11.060 7.746 8.548 1.00 91.88 205 ILE A C 1
ATOM 1646 O O . ILE A 1 205 ? 11.212 8.963 8.465 1.00 91.88 205 ILE A O 1
ATOM 1650 N N . ASP A 1 206 ? 12.084 6.893 8.432 1.00 90.69 206 ASP A N 1
ATOM 1651 C CA . ASP A 1 206 ? 13.477 7.319 8.193 1.00 90.69 206 ASP A CA 1
ATOM 1652 C C . ASP A 1 206 ? 13.677 8.095 6.883 1.00 90.69 206 ASP A C 1
ATOM 1654 O O . ASP A 1 206 ? 14.674 8.794 6.720 1.00 90.69 206 ASP A O 1
ATOM 1658 N N . LYS A 1 207 ? 12.721 8.025 5.950 1.00 88.25 207 LYS A N 1
ATOM 1659 C CA . LYS A 1 207 ? 12.747 8.808 4.706 1.00 88.25 207 LYS A CA 1
ATOM 1660 C C . LYS A 1 207 ? 12.251 10.250 4.881 1.00 88.25 207 LYS A C 1
ATOM 1662 O O . LYS A 1 207 ? 12.370 11.047 3.952 1.00 88.25 207 LYS A O 1
ATOM 1667 N N . CYS A 1 208 ? 11.668 10.592 6.031 1.00 83.06 208 CYS A N 1
ATOM 1668 C CA . CYS A 1 208 ? 11.258 11.959 6.366 1.00 83.06 208 CYS A CA 1
ATOM 1669 C C . CYS A 1 208 ? 12.464 12.861 6.662 1.00 83.06 208 CYS A C 1
ATOM 1671 O O . CYS A 1 208 ? 13.579 12.378 6.836 1.00 83.06 208 CYS A O 1
ATOM 1673 N N . SER A 1 209 ? 12.242 14.172 6.807 1.00 84.38 209 SER A N 1
ATOM 1674 C CA . SER A 1 209 ? 13.288 15.073 7.305 1.00 84.38 209 SER A CA 1
ATOM 1675 C C . SER A 1 209 ? 13.681 14.740 8.749 1.00 84.38 209 SER A C 1
ATOM 1677 O O . SER A 1 209 ? 12.825 14.433 9.585 1.00 84.38 209 SER A O 1
ATOM 1679 N N . GLU A 1 210 ? 14.978 14.839 9.054 1.00 86.62 210 GLU A N 1
ATOM 1680 C CA . GLU A 1 210 ? 15.559 14.484 10.361 1.00 86.62 210 GLU A CA 1
ATOM 1681 C C . GLU A 1 210 ? 14.892 15.214 11.539 1.00 86.62 210 GLU A C 1
ATOM 1683 O O . GLU A 1 210 ? 14.772 14.662 12.629 1.00 86.62 210 GLU A O 1
ATOM 1688 N N . GLU A 1 211 ? 14.375 16.423 11.314 1.00 87.81 211 GLU A N 1
ATOM 1689 C CA . GLU A 1 211 ? 13.706 17.238 12.334 1.00 87.81 211 GLU A CA 1
ATOM 1690 C C . GLU A 1 211 ? 12.403 16.612 12.859 1.00 87.81 211 GLU A C 1
ATOM 1692 O O . GLU A 1 211 ? 12.093 16.708 14.047 1.00 87.81 211 GLU A O 1
ATOM 1697 N N . VAL A 1 212 ? 11.620 15.964 11.988 1.00 86.56 212 VAL A N 1
ATOM 1698 C CA . VAL A 1 212 ? 10.296 15.416 12.343 1.00 86.56 212 VAL A CA 1
ATOM 1699 C C . VAL A 1 212 ? 10.324 13.914 12.620 1.00 86.56 212 VAL A C 1
ATOM 1701 O O . VAL A 1 212 ? 9.402 13.392 13.254 1.00 86.56 212 VAL A O 1
ATOM 1704 N N . GLN A 1 213 ? 11.388 13.218 12.203 1.00 88.38 213 GLN A N 1
ATOM 1705 C CA . GLN A 1 213 ? 11.571 11.780 12.425 1.00 88.38 213 GLN A CA 1
ATOM 1706 C C . GLN A 1 213 ? 11.365 11.361 13.897 1.00 88.38 213 GLN A C 1
ATOM 1708 O O . GLN A 1 213 ? 10.566 10.447 14.131 1.00 88.38 213 GLN A O 1
ATOM 1713 N N . PRO A 1 214 ? 11.976 12.015 14.916 1.00 92.19 214 PRO A N 1
ATOM 1714 C CA . PRO A 1 214 ? 11.840 11.579 16.307 1.00 92.19 214 PRO A CA 1
ATOM 1715 C C . PRO A 1 214 ? 10.393 11.601 16.801 1.00 92.19 214 PRO A C 1
ATOM 1717 O O . PRO A 1 214 ? 9.970 10.703 17.536 1.00 92.19 214 PRO A O 1
ATOM 1720 N N . LYS A 1 215 ? 9.609 12.594 16.364 1.00 91.19 215 LYS A N 1
ATOM 1721 C CA . LYS A 1 215 ? 8.191 12.728 16.715 1.00 91.19 215 LYS A CA 1
ATOM 1722 C C . LYS A 1 215 ? 7.385 11.542 16.184 1.00 91.19 215 LYS A C 1
ATOM 1724 O O . LYS A 1 215 ? 6.649 10.912 16.944 1.00 91.19 215 LYS A O 1
ATOM 1729 N N . PHE A 1 216 ? 7.541 11.213 14.903 1.00 91.75 216 PHE A N 1
ATOM 1730 C CA . PHE A 1 216 ? 6.805 10.109 14.284 1.00 91.75 216 PHE A CA 1
ATOM 1731 C C . PHE A 1 216 ? 7.251 8.744 14.813 1.00 91.75 216 PHE A C 1
ATOM 1733 O O . PHE A 1 216 ? 6.398 7.905 15.096 1.00 91.75 216 PHE A O 1
ATOM 1740 N N . LYS A 1 217 ? 8.554 8.538 15.054 1.00 93.69 217 LYS A N 1
ATOM 1741 C CA . LYS A 1 217 ? 9.061 7.308 15.687 1.00 93.69 217 LYS A CA 1
ATOM 1742 C C . LYS A 1 217 ? 8.550 7.128 17.114 1.00 93.69 217 LYS A C 1
ATOM 1744 O O . LYS A 1 217 ? 8.224 6.011 17.512 1.00 93.69 217 LYS A O 1
ATOM 1749 N N . THR A 1 218 ? 8.450 8.210 17.889 1.00 93.44 218 THR A N 1
ATOM 1750 C CA . THR A 1 218 ? 7.872 8.161 19.243 1.00 93.44 218 THR A CA 1
ATOM 1751 C C . THR A 1 218 ? 6.411 7.729 19.184 1.00 93.44 218 THR A C 1
ATOM 1753 O O . THR A 1 218 ? 6.024 6.785 19.870 1.00 93.44 218 THR A O 1
ATOM 1756 N N . PHE A 1 219 ? 5.623 8.329 18.289 1.00 93.69 219 PHE A N 1
ATOM 1757 C CA . PHE A 1 219 ? 4.224 7.943 18.118 1.00 93.69 219 PHE A CA 1
ATOM 1758 C C . PHE A 1 219 ? 4.063 6.497 17.618 1.00 93.69 219 PHE A C 1
ATOM 1760 O O . PHE A 1 219 ? 3.228 5.756 18.134 1.00 93.69 219 PHE A O 1
ATOM 1767 N N . LEU A 1 220 ? 4.900 6.043 16.680 1.00 94.88 220 LEU A N 1
ATOM 1768 C CA . LEU A 1 220 ? 4.895 4.652 16.217 1.00 94.88 220 LEU A CA 1
ATOM 1769 C C . LEU A 1 220 ? 5.172 3.667 17.366 1.00 94.88 220 LEU A C 1
ATOM 1771 O O . LEU A 1 220 ? 4.507 2.635 17.466 1.00 94.88 220 LEU A O 1
ATOM 1775 N N . LYS A 1 221 ? 6.116 3.988 18.263 1.00 94.06 221 LYS A N 1
ATOM 1776 C CA . LYS A 1 221 ? 6.412 3.173 19.454 1.00 94.06 221 LYS A CA 1
ATOM 1777 C C . LYS A 1 221 ? 5.225 3.106 20.416 1.00 94.06 221 LYS A C 1
ATOM 1779 O O . LYS A 1 221 ? 4.920 2.020 20.909 1.00 94.06 221 LYS A O 1
ATOM 1784 N N . GLU A 1 222 ? 4.547 4.229 20.656 1.00 93.38 222 GLU A N 1
ATOM 1785 C CA . GLU A 1 222 ? 3.324 4.284 21.471 1.00 93.38 222 GLU A CA 1
ATOM 1786 C C . GLU A 1 222 ? 2.232 3.384 20.883 1.00 93.38 222 GLU A C 1
ATOM 1788 O O . GLU A 1 222 ? 1.685 2.540 21.594 1.00 93.38 222 GLU A O 1
ATOM 1793 N N . LEU A 1 223 ? 1.974 3.502 19.573 1.00 94.00 223 LEU A N 1
ATOM 1794 C CA . LEU A 1 223 ? 1.015 2.657 18.860 1.00 94.00 223 LEU A CA 1
ATOM 1795 C C . LEU A 1 223 ? 1.387 1.177 18.979 1.00 94.00 223 LEU A C 1
ATOM 1797 O O . LEU A 1 223 ? 0.550 0.381 19.402 1.00 94.00 223 LEU A O 1
ATOM 1801 N N . LYS A 1 224 ? 2.644 0.803 18.692 1.00 93.62 224 LYS A N 1
ATOM 1802 C CA . LYS A 1 224 ? 3.131 -0.585 18.796 1.00 93.62 224 LYS A CA 1
ATOM 1803 C C . LYS A 1 224 ? 2.907 -1.166 20.195 1.00 93.62 224 LYS A C 1
ATOM 1805 O O . LYS A 1 224 ? 2.468 -2.312 20.318 1.00 93.62 224 LYS A O 1
ATOM 1810 N N . ALA A 1 225 ? 3.183 -0.385 21.242 1.00 91.25 225 ALA A N 1
ATOM 1811 C CA . ALA A 1 225 ? 3.051 -0.822 22.630 1.00 91.25 225 ALA A CA 1
ATOM 1812 C C . ALA A 1 225 ? 1.595 -1.129 23.016 1.00 91.25 225 ALA A C 1
ATOM 1814 O O . ALA A 1 225 ? 1.333 -2.131 23.686 1.00 91.25 225 ALA A O 1
ATOM 1815 N N . VAL A 1 226 ? 0.641 -0.301 22.579 1.00 91.19 226 VAL A N 1
ATOM 1816 C CA . VAL A 1 226 ? -0.773 -0.464 22.958 1.00 91.19 226 VAL A CA 1
ATOM 1817 C C . VAL A 1 226 ? -1.580 -1.339 21.995 1.00 91.19 226 VAL A C 1
ATOM 1819 O O . VAL A 1 226 ? -2.622 -1.863 22.397 1.00 91.19 226 VAL A O 1
ATOM 1822 N N . TYR A 1 227 ? -1.104 -1.537 20.760 1.00 90.00 227 TYR A N 1
ATOM 1823 C CA . TYR A 1 227 ? -1.779 -2.338 19.732 1.00 90.00 227 TYR A CA 1
ATOM 1824 C C . TYR A 1 227 ? -1.975 -3.790 20.187 1.00 90.00 227 TYR A C 1
ATOM 1826 O O . TYR A 1 227 ? -3.082 -4.326 20.133 1.00 90.00 227 TYR A O 1
ATOM 1834 N N . ARG A 1 228 ? -0.917 -4.418 20.727 1.00 80.56 228 ARG A N 1
ATOM 1835 C CA . ARG A 1 228 ? -0.957 -5.825 21.176 1.00 80.56 228 ARG A CA 1
ATOM 1836 C C . ARG A 1 228 ? -1.888 -6.048 22.366 1.00 80.56 228 ARG A C 1
ATOM 1838 O O . ARG A 1 228 ? -2.572 -7.063 22.429 1.00 80.56 228 ARG A O 1
ATOM 1845 N N . ILE A 1 229 ? -1.919 -5.102 23.301 1.00 84.75 229 ILE A N 1
ATOM 1846 C CA . ILE A 1 229 ? -2.702 -5.204 24.543 1.00 84.75 229 ILE A CA 1
ATOM 1847 C C . ILE A 1 229 ? -4.122 -4.639 24.408 1.00 84.75 229 ILE A C 1
ATOM 1849 O O . ILE A 1 229 ? -4.805 -4.498 25.419 1.00 84.75 229 ILE A O 1
ATOM 1853 N N . ASN A 1 230 ? -4.547 -4.309 23.182 1.00 82.50 230 ASN A N 1
ATOM 1854 C CA . ASN A 1 230 ? -5.854 -3.744 22.850 1.00 82.50 230 ASN A CA 1
ATOM 1855 C C . ASN A 1 230 ? -6.233 -2.520 23.705 1.00 82.50 230 ASN A C 1
ATOM 1857 O O . ASN A 1 230 ? -7.290 -2.465 24.328 1.00 82.50 230 ASN A O 1
ATOM 1861 N N . LYS A 1 231 ? -5.317 -1.549 23.795 1.00 86.88 231 LYS A N 1
ATOM 1862 C CA . LYS A 1 231 ? -5.513 -0.306 24.564 1.00 86.88 231 LYS A CA 1
ATOM 1863 C C . LYS A 1 231 ? -5.311 0.944 23.705 1.00 86.88 231 LYS A C 1
ATOM 1865 O O . LYS A 1 231 ? -4.894 1.974 24.225 1.00 86.88 231 LYS A O 1
ATOM 1870 N N . LEU A 1 232 ? -5.593 0.854 22.403 1.00 86.31 232 LEU A N 1
ATOM 1871 C CA . LEU A 1 232 ? -5.462 1.978 21.467 1.00 86.31 232 LEU A CA 1
ATOM 1872 C C . LEU A 1 232 ? -6.316 3.184 21.884 1.00 86.31 232 LEU A C 1
ATOM 1874 O O . LEU A 1 232 ? -5.842 4.312 21.791 1.00 86.31 232 LEU A O 1
ATOM 1878 N N . ASP A 1 233 ? -7.511 2.963 22.443 1.00 82.62 233 ASP A N 1
ATOM 1879 C CA . ASP A 1 233 ? -8.369 4.053 22.929 1.00 82.62 233 ASP A CA 1
ATOM 1880 C C . ASP A 1 233 ? -7.742 4.868 24.068 1.00 82.62 233 ASP A C 1
ATOM 1882 O O . ASP A 1 233 ? -7.998 6.065 24.165 1.00 82.62 233 ASP A O 1
ATOM 1886 N N . LYS A 1 234 ? -6.829 4.285 24.860 1.00 81.94 234 LYS A N 1
ATOM 1887 C CA . LYS A 1 234 ? -6.110 5.035 25.905 1.00 81.94 234 LYS A CA 1
ATOM 1888 C C . LYS A 1 234 ? -5.231 6.145 25.340 1.00 81.94 234 LYS A C 1
ATOM 1890 O O . LYS A 1 234 ? -4.938 7.102 26.043 1.00 81.94 234 LYS A O 1
ATOM 1895 N N . LEU A 1 235 ? -4.806 6.039 24.079 1.00 81.25 235 LEU A N 1
ATOM 1896 C CA . LEU A 1 235 ? -4.041 7.100 23.424 1.00 81.25 235 LEU A CA 1
ATOM 1897 C C . LEU A 1 235 ? -4.915 8.295 23.019 1.00 81.25 235 LEU A C 1
ATOM 1899 O O . LEU A 1 235 ? -4.365 9.363 22.763 1.00 81.25 235 LEU A O 1
ATOM 1903 N N . LYS A 1 236 ? -6.248 8.144 22.969 1.00 73.62 236 LYS A N 1
ATOM 1904 C CA . LYS A 1 236 ? -7.177 9.259 22.711 1.00 73.62 236 LYS A CA 1
ATOM 1905 C C . LYS A 1 236 ? -7.347 10.163 23.936 1.00 73.62 236 LYS A C 1
ATOM 1907 O O . LYS A 1 236 ? -7.639 11.342 23.775 1.00 73.62 236 LYS A O 1
ATOM 1912 N N . GLU A 1 237 ? -7.143 9.614 25.134 1.00 65.31 237 GLU A N 1
ATOM 1913 C CA . GLU A 1 237 ? -7.285 10.307 26.423 1.00 65.31 237 GLU A CA 1
ATOM 1914 C C . GLU A 1 237 ? -6.074 11.193 26.777 1.00 65.31 237 GLU A C 1
ATOM 1916 O O . GLU A 1 237 ? -6.156 11.990 27.704 1.00 65.31 237 GLU A O 1
ATOM 1921 N N . ILE A 1 238 ? -4.953 11.062 26.053 1.00 59.88 238 ILE A N 1
ATOM 1922 C CA . ILE A 1 238 ? -3.674 11.755 26.326 1.00 59.88 238 ILE A CA 1
ATOM 1923 C C . ILE A 1 238 ? -3.550 13.075 25.522 1.00 59.88 238 ILE A C 1
ATOM 1925 O O . ILE A 1 238 ? -2.466 13.641 25.415 1.00 59.88 238 ILE A O 1
ATOM 1929 N N . ASN A 1 239 ? -4.643 13.579 24.939 1.00 47.91 239 ASN A N 1
ATOM 1930 C CA . ASN A 1 239 ? -4.633 14.847 24.194 1.00 47.91 239 ASN A CA 1
ATOM 1931 C C . ASN A 1 239 ? -4.662 16.073 25.111 1.00 47.91 239 ASN A C 1
ATOM 1933 O O . ASN A 1 239 ? -5.604 16.169 25.928 1.00 47.91 239 ASN A O 1
#

Radius of gyration: 19.35 Å; Cα contacts (8 Å, |Δi|>4): 372; chains: 1; bounding box: 46×43×56 Å

Sequence (239 aa):
MASHIPVTHIPWSNVHQEIAFSRGREFNEEMDIAVPNYLVDRRILKSIEFTNLAYIEAYVKKCPANVDRYFYLETFTSLSPMACNIVIANLLGFALLYRSNEAVKLLLTLGSKPLQPAYFIDWSIVAESGHKVIIHEAPTAILIASSLQRESRSVVIELMIIFRDSDLDFQTPVDIRRQQLERPNASSCNLIRCSDVWECLDKEIDKCSEEVQPKFKTFLKELKAVYRINKLDKLKEIN

Mean predicted aligned error: 6.63 Å

Nearest PDB structures (foldseek):
  2p19-assembly2_B-2  TM=2.481E-01  e=2.707E+00  Corynebacterium glutamicum
  3cnv-assembly1_D  TM=2.015E-01  e=5.792E+00  Bordetella bronchiseptica RB50

Organism: NCBI:txid117903